Protein AF-A0A7K4XSW0-F1 (afdb_monomer_lite)

Foldseek 3Di:
DQLVVLVVVCVVPVPDLVSLLSNLVVVCVVVVNPPLVSSLVSLVVSLVVLVVVLVVDDAPPDPVSLVSLQVNLVSCVSNVVLVSSLVSLVSSQVVLVPDDLVVSLSSLLSNLVSCLVVLNLVVSLVSLVVNLVSLVVVVPVVPPDDDDDDDDDPDVVVVVVVVSVVVSVVSVVSSLVSNLSSCVSVVVVVSNVVSVVVVVVVVPD

Sequence (205 aa):
ACLQHLNTLQDINKDDYKITLNTAVAEFCKSNQTTTDNLRQTLNQLKNQVHSVVEEMDGLDDVENSMLYYNQAVILYHLRQYTEAISIGEKLYQFIEPFEEKFAQAVCFLLVDLYLLTYQAEKALHLLAVLEKMISQGNNNSKNGKNESGNNTNKDSSNQKAESGALIEVAKSKIHQYKVRAYIQMKSLKACKREIKSVMNTAGN

Radius of gyration: 20.26 Å; chains: 1; bounding box: 55×40×52 Å

pLDDT: mean 82.73, std 16.44, range [32.56, 98.5]

Structure (mmCIF, N/CA/C/O backbone):
data_AF-A0A7K4XSW0-F1
#
_entry.id   AF-A0A7K4XSW0-F1
#
loop_
_atom_site.group_PDB
_atom_site.id
_atom_site.type_symbol
_atom_site.label_atom_id
_atom_site.label_alt_id
_atom_site.label_comp_id
_atom_site.label_asym_id
_atom_site.label_entity_id
_atom_site.label_seq_id
_atom_site.pdbx_PDB_ins_code
_atom_site.Cartn_x
_atom_site.Cartn_y
_atom_site.Cartn_z
_atom_site.occupancy
_atom_site.B_iso_or_equiv
_atom_site.auth_seq_id
_atom_site.auth_comp_id
_atom_site.auth_asym_id
_atom_site.auth_atom_id
_atom_site.pdbx_PDB_model_num
ATOM 1 N N . ALA A 1 1 ? 19.474 13.665 -13.835 1.00 77.12 1 ALA A N 1
ATOM 2 C CA . ALA A 1 1 ? 19.825 12.405 -13.153 1.00 77.12 1 ALA A CA 1
ATOM 3 C C . ALA A 1 1 ? 18.824 11.293 -13.480 1.00 77.12 1 ALA A C 1
ATOM 5 O O . ALA A 1 1 ? 19.041 10.632 -14.479 1.00 77.12 1 ALA A O 1
ATOM 6 N N . CYS A 1 2 ? 17.707 11.123 -12.754 1.00 86.56 2 CYS A N 1
ATOM 7 C CA . CYS A 1 2 ? 16.797 9.967 -12.927 1.00 86.56 2 CYS A CA 1
ATOM 8 C C . CYS A 1 2 ? 16.322 9.725 -14.379 1.00 86.56 2 CYS A C 1
ATOM 10 O O . CYS A 1 2 ? 16.626 8.678 -14.937 1.00 86.56 2 CYS A O 1
ATOM 12 N N . LEU A 1 3 ? 15.688 10.711 -15.029 1.00 85.94 3 LEU A N 1
ATOM 13 C CA . LEU A 1 3 ? 15.222 10.565 -16.422 1.00 85.94 3 LEU A CA 1
ATOM 14 C C . LEU A 1 3 ? 16.350 10.300 -17.431 1.00 85.94 3 LEU A C 1
ATOM 16 O O . LEU A 1 3 ? 16.143 9.608 -18.416 1.00 85.94 3 LEU A O 1
ATOM 20 N N . GLN A 1 4 ? 17.554 10.827 -17.187 1.00 86.06 4 GLN A N 1
ATOM 21 C CA . GLN A 1 4 ? 18.695 10.571 -18.072 1.00 86.06 4 GLN A CA 1
ATOM 22 C C . GLN A 1 4 ? 19.146 9.111 -17.977 1.00 86.06 4 GLN A C 1
ATOM 24 O O . GLN A 1 4 ? 19.391 8.496 -19.005 1.00 86.06 4 GLN A O 1
ATOM 29 N N . HIS A 1 5 ? 19.196 8.544 -16.766 1.00 88.44 5 HIS A N 1
ATOM 30 C CA . HIS A 1 5 ? 19.507 7.125 -16.582 1.00 88.44 5 HIS A CA 1
ATOM 31 C C . HIS A 1 5 ? 18.422 6.217 -17.167 1.00 88.44 5 HIS A C 1
ATOM 33 O O . HIS A 1 5 ? 18.754 5.207 -17.776 1.00 88.44 5 HIS A O 1
ATOM 39 N N . LEU A 1 6 ? 17.146 6.592 -17.031 1.00 87.56 6 LEU A N 1
ATOM 40 C CA . LEU A 1 6 ? 16.038 5.848 -17.634 1.00 87.56 6 LEU A CA 1
ATOM 41 C C . LEU A 1 6 ? 16.123 5.841 -19.164 1.00 87.56 6 LEU A C 1
ATOM 43 O O . LEU A 1 6 ? 15.965 4.783 -19.760 1.00 87.56 6 LEU A O 1
ATOM 47 N N . ASN A 1 7 ? 16.479 6.968 -19.788 1.00 85.31 7 ASN A N 1
ATOM 48 C CA . ASN A 1 7 ? 16.700 7.023 -21.235 1.00 85.31 7 ASN A CA 1
ATOM 49 C C . ASN A 1 7 ? 17.860 6.118 -21.675 1.00 85.31 7 ASN A C 1
ATOM 51 O O . ASN A 1 7 ? 17.716 5.364 -22.630 1.00 85.31 7 ASN A O 1
ATOM 55 N N . THR A 1 8 ? 18.984 6.122 -20.948 1.00 87.69 8 THR A N 1
ATOM 56 C CA . THR A 1 8 ? 20.106 5.220 -21.259 1.00 87.69 8 THR A CA 1
ATOM 57 C C . THR A 1 8 ? 19.719 3.747 -21.116 1.00 87.69 8 THR A C 1
ATOM 59 O O . THR A 1 8 ? 20.147 2.924 -21.917 1.00 87.69 8 THR A O 1
ATOM 62 N N . LEU A 1 9 ? 18.898 3.398 -20.119 1.00 87.44 9 LEU A N 1
ATOM 63 C CA . LEU A 1 9 ? 18.379 2.037 -19.970 1.00 87.44 9 LEU A CA 1
ATOM 64 C C . LEU A 1 9 ? 17.415 1.669 -21.103 1.00 87.44 9 LEU A C 1
ATOM 66 O O . LEU A 1 9 ? 17.458 0.541 -21.586 1.00 87.44 9 LEU A O 1
ATOM 70 N N . GLN A 1 10 ? 16.590 2.613 -21.557 1.00 86.50 10 GLN A N 1
ATOM 71 C CA . GLN A 1 10 ? 15.651 2.398 -22.656 1.00 86.50 10 GLN A CA 1
ATOM 72 C C . GLN A 1 10 ? 16.360 2.142 -23.992 1.00 86.50 10 GLN A C 1
ATOM 74 O O . GLN A 1 10 ? 15.887 1.340 -24.793 1.00 86.50 10 GLN A O 1
ATOM 79 N N . ASP A 1 11 ? 17.519 2.764 -24.218 1.00 86.06 11 ASP A N 1
ATOM 80 C CA . ASP A 1 11 ? 18.342 2.504 -25.404 1.00 86.06 11 ASP A CA 1
ATOM 81 C C . ASP A 1 11 ? 18.895 1.069 -25.432 1.00 86.06 11 ASP A C 1
ATOM 83 O O . ASP A 1 11 ? 19.099 0.504 -26.509 1.00 86.06 11 ASP A O 1
ATOM 87 N N . ILE A 1 12 ? 19.111 0.475 -24.253 1.00 87.06 12 ILE A N 1
ATOM 88 C CA . ILE A 1 12 ? 19.630 -0.888 -24.078 1.00 87.06 12 ILE A CA 1
ATOM 89 C C . ILE A 1 12 ? 18.492 -1.918 -24.107 1.00 87.06 12 ILE A C 1
ATOM 91 O O . ILE A 1 12 ? 18.662 -2.995 -24.675 1.00 87.06 12 ILE A O 1
ATOM 95 N N . ASN A 1 13 ? 17.338 -1.597 -23.517 1.00 83.31 13 ASN A N 1
ATOM 96 C CA . ASN A 1 13 ? 16.194 -2.497 -23.408 1.00 83.31 13 ASN A CA 1
ATOM 97 C C . ASN A 1 13 ? 14.886 -1.776 -23.775 1.00 83.31 13 ASN A C 1
ATOM 99 O O . ASN A 1 13 ? 14.215 -1.188 -22.927 1.00 83.31 13 ASN A O 1
ATOM 103 N N . LYS A 1 14 ? 14.546 -1.796 -25.068 1.00 76.38 14 LYS A N 1
ATOM 104 C CA . LYS A 1 14 ? 13.466 -0.971 -25.640 1.00 76.38 14 LYS A CA 1
ATOM 105 C C . LYS A 1 14 ? 12.056 -1.425 -25.261 1.00 76.38 14 LYS A C 1
ATOM 107 O O . LYS A 1 14 ? 11.154 -0.591 -25.253 1.00 76.38 14 LYS A O 1
ATOM 112 N N . ASP A 1 15 ? 11.893 -2.701 -24.919 1.00 76.06 15 ASP A N 1
ATOM 113 C CA . ASP A 1 15 ? 10.586 -3.332 -24.699 1.00 76.06 15 ASP A CA 1
ATOM 114 C C . ASP A 1 15 ? 10.278 -3.586 -23.210 1.00 76.06 15 ASP A C 1
ATOM 116 O O . ASP A 1 15 ? 9.262 -4.196 -22.869 1.00 76.06 15 ASP A O 1
ATOM 120 N N . ASP A 1 16 ? 11.131 -3.110 -22.295 1.00 82.19 16 ASP A N 1
ATOM 121 C CA . ASP A 1 16 ? 10.937 -3.303 -20.858 1.00 82.19 16 ASP A CA 1
ATOM 122 C C . ASP A 1 16 ? 9.889 -2.338 -20.287 1.00 82.19 16 ASP A C 1
ATOM 124 O O . ASP A 1 16 ? 10.133 -1.147 -20.054 1.00 82.19 16 ASP A O 1
ATOM 128 N N . TYR A 1 17 ? 8.718 -2.894 -19.984 1.00 78.31 17 TYR A N 1
ATOM 129 C CA . TYR A 1 17 ? 7.597 -2.189 -19.370 1.00 78.31 17 TYR A CA 1
ATOM 130 C C . TYR A 1 17 ? 7.965 -1.508 -18.035 1.00 78.31 17 TYR A C 1
ATOM 132 O O . TYR A 1 17 ? 7.352 -0.499 -17.673 1.00 78.31 17 TYR A O 1
ATOM 140 N N . LYS A 1 18 ? 8.978 -2.005 -17.303 1.00 81.88 18 LYS A N 1
ATOM 141 C CA . LYS A 1 18 ? 9.462 -1.404 -16.047 1.00 81.88 18 LYS A CA 1
ATOM 142 C C . LYS A 1 18 ? 10.112 -0.048 -16.315 1.00 81.88 18 LYS A C 1
ATOM 144 O O . LYS A 1 18 ? 9.929 0.884 -15.531 1.00 81.88 18 LYS A O 1
ATOM 149 N N . ILE A 1 19 ? 10.839 0.084 -17.427 1.00 85.88 19 ILE A N 1
ATOM 150 C CA . ILE A 1 19 ? 11.467 1.346 -17.836 1.00 85.88 19 ILE A CA 1
ATOM 151 C C . ILE A 1 19 ? 10.380 2.342 -18.230 1.00 85.88 19 ILE A C 1
ATOM 153 O O . ILE A 1 19 ? 10.374 3.460 -17.720 1.00 85.88 19 ILE A O 1
ATOM 157 N N . THR A 1 20 ? 9.407 1.926 -19.045 1.00 84.94 20 THR A N 1
ATOM 158 C CA . THR A 1 20 ? 8.271 2.774 -19.437 1.00 84.94 20 THR A CA 1
ATOM 159 C C . THR A 1 20 ? 7.479 3.269 -18.225 1.00 84.94 20 THR A C 1
ATOM 161 O O . THR A 1 20 ? 7.170 4.459 -18.136 1.00 84.94 20 THR A O 1
ATOM 164 N N . LEU A 1 21 ? 7.193 2.386 -17.260 1.00 84.19 21 LEU A N 1
ATOM 165 C CA . LEU A 1 21 ? 6.508 2.742 -16.017 1.00 84.19 21 LEU A CA 1
ATOM 166 C C . LEU A 1 21 ? 7.305 3.773 -15.210 1.00 84.19 21 LEU A C 1
ATOM 168 O O . LEU A 1 21 ? 6.769 4.816 -14.827 1.00 84.19 21 LEU A O 1
ATOM 172 N N . ASN A 1 22 ? 8.589 3.500 -14.971 1.00 88.12 22 ASN A N 1
ATOM 173 C CA . ASN A 1 22 ? 9.453 4.379 -14.189 1.00 88.12 22 ASN A CA 1
ATOM 174 C C . ASN A 1 22 ? 9.630 5.748 -14.858 1.00 88.12 22 ASN A C 1
ATOM 176 O O . ASN A 1 22 ? 9.629 6.765 -14.162 1.00 88.12 22 ASN A O 1
ATOM 180 N N . THR A 1 23 ? 9.718 5.797 -16.190 1.00 88.44 23 THR A N 1
ATOM 181 C CA . THR A 1 23 ? 9.763 7.047 -16.960 1.00 88.44 23 THR A CA 1
ATOM 182 C C . THR A 1 23 ? 8.478 7.844 -16.786 1.00 88.44 23 THR A C 1
ATOM 184 O O . THR A 1 23 ? 8.550 9.010 -16.405 1.00 88.44 23 THR A O 1
ATOM 187 N N . ALA A 1 24 ? 7.308 7.221 -16.945 1.00 85.44 24 ALA A N 1
ATOM 188 C CA . ALA A 1 24 ? 6.025 7.906 -16.782 1.00 85.44 24 ALA A CA 1
ATOM 189 C C . ALA A 1 24 ? 5.851 8.498 -15.371 1.00 85.44 24 ALA A C 1
ATOM 191 O O . ALA A 1 24 ? 5.414 9.640 -15.215 1.00 85.44 24 ALA A O 1
ATOM 192 N N . VAL A 1 25 ? 6.244 7.755 -14.330 1.00 85.94 25 VAL A N 1
ATOM 193 C CA . VAL A 1 25 ? 6.207 8.241 -12.941 1.00 85.94 25 VAL A CA 1
ATOM 194 C C . VAL A 1 25 ? 7.207 9.382 -12.728 1.00 85.94 25 VAL A C 1
ATOM 196 O O . VAL A 1 25 ? 6.870 10.395 -12.111 1.00 85.94 25 VAL A O 1
ATOM 199 N N . ALA A 1 26 ? 8.429 9.259 -13.250 1.00 87.88 26 ALA A N 1
ATOM 200 C CA . ALA A 1 26 ? 9.455 10.291 -13.123 1.00 87.88 26 ALA A CA 1
ATOM 201 C C . ALA A 1 26 ? 9.066 11.592 -13.849 1.00 87.88 26 ALA A C 1
ATOM 203 O O . ALA A 1 26 ? 9.291 12.685 -13.319 1.00 87.88 26 ALA A O 1
ATOM 204 N N . GLU A 1 27 ? 8.445 11.499 -15.024 1.00 86.88 27 GLU A N 1
ATOM 205 C CA . GLU A 1 27 ? 7.912 12.642 -15.771 1.00 86.88 27 GLU A CA 1
ATOM 206 C C . GLU A 1 27 ? 6.747 13.308 -15.040 1.00 86.88 27 GLU A C 1
ATOM 208 O O . GLU A 1 27 ? 6.731 14.534 -14.894 1.00 86.88 27 GLU A O 1
ATOM 213 N N . PHE A 1 28 ? 5.820 12.515 -14.498 1.00 85.94 28 PHE A N 1
ATOM 214 C CA . PHE A 1 28 ? 4.716 13.025 -13.691 1.00 85.94 28 PHE A CA 1
ATOM 215 C C . PHE A 1 28 ? 5.222 13.820 -12.482 1.00 85.94 28 PHE A C 1
ATOM 217 O O . PHE A 1 28 ? 4.811 14.967 -12.274 1.00 85.94 28 PHE A O 1
ATOM 224 N N . CYS A 1 29 ? 6.188 13.269 -11.743 1.00 85.38 29 CYS A N 1
ATOM 225 C CA . CYS A 1 29 ? 6.836 13.948 -10.622 1.00 85.38 29 CYS A CA 1
ATOM 226 C C . CYS A 1 29 ? 7.555 15.234 -11.059 1.00 85.38 29 CYS A C 1
ATOM 228 O O . CYS A 1 29 ? 7.394 16.270 -10.416 1.00 85.38 29 CYS A O 1
ATOM 230 N N . LYS A 1 30 ? 8.290 15.208 -12.180 1.00 89.25 30 LYS A N 1
ATOM 231 C CA . LYS A 1 30 ? 8.966 16.393 -12.738 1.00 89.25 30 LYS A CA 1
ATOM 232 C C . LYS A 1 30 ? 7.980 17.490 -13.150 1.00 89.25 30 LYS A C 1
ATOM 234 O O . LYS A 1 30 ? 8.305 18.669 -13.053 1.00 89.25 30 LYS A O 1
ATOM 239 N N . SER A 1 31 ? 6.781 17.117 -13.587 1.00 84.38 31 SER A N 1
ATOM 240 C CA . SER A 1 31 ? 5.731 18.055 -13.999 1.00 84.38 31 SER A CA 1
ATOM 241 C C . SER A 1 31 ? 4.979 18.715 -12.833 1.00 84.38 31 SER A C 1
ATOM 243 O O . SER A 1 31 ? 3.943 19.339 -13.061 1.00 84.38 31 SER A O 1
ATOM 245 N N . ASN A 1 32 ? 5.441 18.560 -11.586 1.00 84.38 32 ASN A N 1
ATOM 246 C CA . ASN A 1 32 ? 4.689 18.932 -10.381 1.00 84.38 32 ASN A CA 1
ATOM 247 C C . ASN A 1 32 ? 3.284 18.306 -10.359 1.00 84.38 32 ASN A C 1
ATOM 249 O O . ASN A 1 32 ? 2.326 18.944 -9.931 1.00 84.38 32 ASN A O 1
ATOM 253 N N . GLN A 1 33 ? 3.162 17.063 -10.842 1.00 83.00 33 GLN A N 1
ATOM 254 C CA . GLN A 1 33 ? 1.915 16.289 -10.828 1.00 83.00 33 GLN A CA 1
ATOM 255 C C . GLN A 1 33 ? 0.781 16.884 -11.686 1.00 83.00 33 GLN A C 1
ATOM 257 O O . GLN A 1 33 ? -0.396 16.625 -11.447 1.00 83.00 33 GLN A O 1
ATOM 262 N N . THR A 1 34 ? 1.117 17.676 -12.707 1.00 81.88 34 THR A N 1
ATOM 263 C CA . THR A 1 34 ? 0.126 18.301 -13.603 1.00 81.88 34 THR A CA 1
ATOM 264 C C . THR A 1 34 ? -0.262 17.411 -14.786 1.00 81.88 34 THR A C 1
ATOM 266 O O . THR A 1 34 ? -1.355 17.541 -15.329 1.00 81.88 34 THR A O 1
ATOM 269 N N . THR A 1 35 ? 0.589 16.454 -15.164 1.00 83.94 35 THR A N 1
ATOM 270 C CA . THR A 1 35 ? 0.411 15.580 -16.342 1.00 83.94 35 THR A CA 1
ATOM 271 C C . THR A 1 35 ? -0.368 14.292 -16.037 1.00 83.94 35 THR A C 1
ATOM 273 O O . THR A 1 35 ? -0.034 13.206 -16.511 1.00 83.94 35 THR A O 1
ATOM 276 N N . THR A 1 36 ? -1.432 14.398 -15.237 1.00 82.81 36 THR A N 1
ATOM 277 C CA . THR A 1 36 ? -2.220 13.243 -14.765 1.00 82.81 36 THR A CA 1
ATOM 278 C C . THR A 1 36 ? -2.825 12.424 -15.907 1.00 82.81 36 THR A C 1
ATOM 280 O O . THR A 1 36 ? -2.843 11.198 -15.828 1.00 82.81 36 THR A O 1
ATOM 283 N N . ASP A 1 37 ? -3.302 13.068 -16.977 1.00 84.19 37 ASP A N 1
ATOM 284 C CA . ASP A 1 37 ? -3.913 12.358 -18.108 1.00 84.19 37 ASP A CA 1
ATOM 285 C C . ASP A 1 37 ? -2.895 11.532 -18.900 1.00 84.19 37 ASP A C 1
ATOM 287 O O . ASP A 1 37 ? -3.180 10.381 -19.229 1.00 84.19 37 ASP A O 1
ATOM 291 N N . ASN A 1 38 ? -1.688 12.066 -19.115 1.00 85.19 38 ASN A N 1
ATOM 292 C CA . ASN A 1 38 ? -0.601 11.334 -19.770 1.00 85.19 38 ASN A CA 1
ATOM 293 C C . ASN A 1 38 ? -0.193 10.116 -18.937 1.00 85.19 38 ASN A C 1
ATOM 295 O O . ASN A 1 38 ? -0.122 9.007 -19.460 1.00 85.19 38 ASN A O 1
ATOM 299 N N . LEU A 1 39 ? -0.009 10.296 -17.621 1.00 84.69 39 LEU A N 1
ATOM 300 C CA . LEU A 1 39 ? 0.281 9.183 -16.717 1.00 84.69 39 LEU A CA 1
ATOM 301 C C . LEU A 1 39 ? -0.833 8.130 -16.765 1.00 84.69 39 LEU A C 1
ATOM 303 O O . LEU A 1 39 ? -0.555 6.937 -16.870 1.00 84.69 39 LEU A O 1
ATOM 307 N N . ARG A 1 40 ? -2.102 8.556 -16.731 1.00 84.25 40 ARG A N 1
ATOM 308 C CA . ARG A 1 40 ? -3.250 7.645 -16.802 1.00 84.25 40 ARG A CA 1
ATOM 309 C C . ARG A 1 40 ? -3.272 6.872 -18.119 1.00 84.25 40 ARG A C 1
ATOM 311 O O . ARG A 1 40 ? -3.575 5.681 -18.105 1.00 84.25 40 ARG A O 1
ATOM 318 N N . GLN A 1 41 ? -2.972 7.514 -19.244 1.00 87.62 41 GLN A N 1
ATOM 319 C CA . GLN A 1 41 ? -2.915 6.849 -20.545 1.00 87.62 41 GLN A CA 1
ATOM 320 C C . GLN A 1 41 ? -1.818 5.780 -20.574 1.00 87.62 41 GLN A C 1
ATOM 322 O O . GLN A 1 41 ? -2.109 4.633 -20.917 1.00 87.62 41 GLN A O 1
ATOM 327 N N . THR A 1 42 ? -0.602 6.116 -20.136 1.00 85.88 42 THR A N 1
ATOM 328 C CA . THR A 1 42 ? 0.516 5.165 -20.080 1.00 85.88 42 THR A CA 1
ATOM 329 C C . THR A 1 42 ? 0.217 3.994 -19.145 1.00 85.88 42 THR A C 1
ATOM 331 O O . THR A 1 42 ? 0.433 2.842 -19.508 1.00 85.88 42 THR A O 1
ATOM 334 N N . LEU A 1 43 ? -0.364 4.250 -17.968 1.00 84.62 43 LEU A N 1
ATOM 335 C CA . LEU A 1 43 ? -0.753 3.188 -17.034 1.00 84.62 43 LEU A CA 1
ATOM 336 C C . LEU A 1 43 ? -1.828 2.253 -17.606 1.00 84.62 43 LEU A C 1
ATOM 338 O O . LEU A 1 43 ? -1.774 1.054 -17.352 1.00 84.62 43 LEU A O 1
ATOM 342 N N . ASN A 1 44 ? -2.780 2.759 -18.397 1.00 85.19 44 ASN A N 1
ATOM 343 C CA . ASN A 1 44 ? -3.772 1.904 -19.060 1.00 85.19 44 ASN A CA 1
ATOM 344 C C . ASN A 1 44 ? -3.147 1.018 -20.147 1.00 85.19 44 ASN A C 1
ATOM 346 O O . ASN A 1 44 ? -3.523 -0.144 -20.275 1.00 85.19 44 ASN A O 1
ATOM 350 N N . GLN A 1 45 ? -2.184 1.540 -20.910 1.00 85.69 45 GLN A N 1
ATOM 351 C CA . GLN A 1 45 ? -1.442 0.742 -21.891 1.00 85.69 45 GLN A CA 1
ATOM 352 C C . GLN A 1 45 ? -0.650 -0.375 -21.199 1.00 85.69 45 GLN A C 1
ATOM 354 O O . GLN A 1 45 ? -0.758 -1.540 -21.580 1.00 85.69 45 GLN A O 1
ATOM 359 N N . LEU A 1 46 ? 0.063 -0.028 -20.123 1.00 84.81 46 LEU A N 1
ATOM 360 C CA . LEU A 1 46 ? 0.824 -0.983 -19.320 1.00 84.81 46 LEU A CA 1
ATOM 361 C C . LEU A 1 46 ? -0.073 -2.013 -18.629 1.00 84.81 46 LEU A C 1
ATOM 363 O O . LEU A 1 46 ? 0.315 -3.174 -18.552 1.00 84.81 46 LEU A O 1
ATOM 367 N N . LYS A 1 47 ? -1.276 -1.631 -18.166 1.00 81.56 47 LYS A N 1
ATOM 368 C CA . LYS A 1 47 ? -2.245 -2.578 -17.592 1.00 81.56 47 LYS A CA 1
ATOM 369 C C . LYS A 1 47 ? -2.500 -3.727 -18.562 1.00 81.56 47 LYS A C 1
ATOM 371 O O . LYS A 1 47 ? -2.403 -4.874 -18.150 1.00 81.56 47 LYS A O 1
ATOM 376 N N . ASN A 1 48 ? -2.810 -3.429 -19.822 1.00 82.31 48 ASN A N 1
ATOM 377 C CA . ASN A 1 48 ? -3.135 -4.461 -20.809 1.00 82.31 48 ASN A CA 1
ATOM 378 C C . ASN A 1 48 ? -1.926 -5.351 -21.117 1.00 82.31 48 ASN A C 1
ATOM 380 O O . ASN A 1 48 ? -2.064 -6.567 -21.187 1.00 82.31 48 ASN A O 1
ATOM 384 N N . GLN A 1 49 ? -0.741 -4.748 -21.247 1.00 81.00 49 GLN A N 1
ATOM 385 C CA . GLN A 1 49 ? 0.495 -5.479 -21.513 1.00 81.00 49 GLN A CA 1
ATOM 386 C C . GLN A 1 49 ? 0.859 -6.419 -20.355 1.00 81.00 49 GLN A C 1
ATOM 388 O O . GLN A 1 49 ? 1.083 -7.604 -20.575 1.00 81.00 49 GLN A O 1
ATOM 393 N N . VAL A 1 50 ? 0.861 -5.917 -19.115 1.00 78.75 50 VAL A N 1
ATOM 394 C CA . VAL A 1 50 ? 1.166 -6.722 -17.922 1.00 78.75 50 VAL A CA 1
ATOM 395 C C . VAL A 1 50 ? 0.085 -7.771 -17.682 1.00 78.75 50 VAL A C 1
ATOM 397 O O . VAL A 1 50 ? 0.413 -8.900 -17.344 1.00 78.75 50 VAL A O 1
ATOM 400 N N . HIS A 1 51 ? -1.191 -7.434 -17.878 1.00 78.50 51 HIS A N 1
ATOM 401 C CA . HIS A 1 51 ? -2.285 -8.386 -17.704 1.00 78.50 51 HIS A CA 1
ATOM 402 C C . HIS A 1 51 ? -2.178 -9.566 -18.672 1.00 78.50 51 HIS A C 1
ATOM 404 O O . HIS A 1 51 ? -2.284 -10.697 -18.215 1.00 78.50 51 HIS A O 1
ATOM 410 N N . SER A 1 52 ? -1.893 -9.311 -19.954 1.00 78.31 52 SER A N 1
ATOM 411 C CA . SER A 1 52 ? -1.681 -10.367 -20.953 1.00 78.31 52 SER A CA 1
ATOM 412 C C . SER A 1 52 ? -0.525 -11.287 -20.563 1.00 78.31 52 SER A C 1
ATOM 414 O O . SER A 1 52 ? -0.669 -12.501 -20.619 1.00 78.31 52 SER A O 1
ATOM 416 N N . VAL A 1 53 ? 0.599 -10.718 -20.111 1.00 75.88 53 VAL A N 1
ATOM 417 C CA . VAL A 1 53 ? 1.755 -11.504 -19.651 1.00 75.88 53 VAL A CA 1
ATOM 418 C C . VAL A 1 53 ? 1.378 -12.352 -18.437 1.00 75.88 53 VAL A C 1
ATOM 420 O O . VAL A 1 53 ? 1.693 -13.530 -18.396 1.00 75.88 53 VAL A O 1
ATOM 423 N N . VAL A 1 54 ? 0.651 -11.784 -17.474 1.00 73.56 54 VAL A N 1
ATOM 424 C CA . VAL A 1 54 ? 0.223 -12.490 -16.259 1.00 73.56 54 VAL A CA 1
ATOM 425 C C . VAL A 1 54 ? -0.768 -13.625 -16.548 1.00 73.56 54 VAL A C 1
ATOM 427 O O . VAL A 1 54 ? -0.717 -14.646 -15.866 1.00 73.56 54 VAL A O 1
ATOM 430 N N . GLU A 1 55 ? -1.659 -13.480 -17.532 1.00 74.56 55 GLU A N 1
ATOM 431 C CA . GLU A 1 55 ? -2.597 -14.542 -17.935 1.00 74.56 55 GLU A CA 1
ATOM 432 C C . GLU A 1 55 ? -1.900 -15.745 -18.586 1.00 74.56 55 GLU A C 1
ATOM 434 O O . GLU A 1 55 ? -2.382 -16.869 -18.460 1.00 74.56 55 GLU A O 1
ATOM 439 N N . GLU A 1 56 ? -0.757 -15.530 -19.240 1.00 72.50 56 GLU A N 1
ATOM 440 C CA . GLU A 1 56 ? 0.055 -16.593 -19.847 1.00 72.50 56 GLU A CA 1
ATOM 441 C C . GLU A 1 56 ? 0.910 -17.361 -18.821 1.00 72.50 56 GLU A C 1
ATOM 443 O O . GLU A 1 56 ? 1.509 -18.385 -19.151 1.00 72.50 56 GLU A O 1
ATOM 448 N N . MET A 1 57 ? 0.971 -16.889 -17.573 1.00 73.00 57 MET A N 1
ATOM 449 C CA . MET A 1 57 ? 1.826 -17.446 -16.525 1.00 73.00 57 MET A CA 1
ATOM 450 C C . MET A 1 57 ? 1.066 -18.443 -15.647 1.00 73.00 57 MET A C 1
ATOM 452 O O . MET A 1 57 ? 0.020 -18.129 -15.072 1.00 73.00 57 MET A O 1
ATOM 456 N N . ASP A 1 58 ? 1.633 -19.640 -15.489 1.00 64.06 58 ASP A N 1
ATOM 457 C CA . ASP A 1 58 ? 1.055 -20.703 -14.665 1.00 64.06 58 ASP A CA 1
ATOM 458 C C . ASP A 1 58 ? 1.337 -20.433 -13.174 1.00 64.06 58 ASP A C 1
ATOM 460 O O . ASP A 1 58 ? 2.411 -20.717 -12.647 1.00 64.06 58 ASP A O 1
ATOM 464 N N . GLY A 1 59 ? 0.386 -19.789 -12.494 1.00 67.50 59 GLY A N 1
ATOM 465 C CA . GLY A 1 59 ? 0.409 -19.633 -11.036 1.00 67.50 59 GLY A CA 1
ATOM 466 C C . GLY A 1 59 ? 1.468 -18.674 -10.459 1.00 67.50 59 GLY A C 1
ATOM 467 O O . GLY A 1 59 ? 2.071 -17.851 -11.149 1.00 67.50 59 GLY A O 1
ATOM 468 N N . LEU A 1 60 ? 1.632 -18.734 -9.131 1.00 72.19 60 LEU A N 1
ATOM 469 C CA . LEU A 1 60 ? 2.591 -17.932 -8.345 1.00 72.19 60 LEU A CA 1
ATOM 470 C C . LEU A 1 60 ? 3.856 -18.733 -7.992 1.00 72.19 60 LEU A C 1
ATOM 472 O O . LEU A 1 60 ? 4.541 -18.420 -7.023 1.00 72.19 60 LEU A O 1
ATOM 476 N N . ASP A 1 61 ? 4.151 -19.771 -8.771 1.00 67.81 61 ASP A N 1
ATOM 477 C CA . ASP A 1 61 ? 5.174 -20.761 -8.430 1.00 67.81 61 ASP A CA 1
ATOM 478 C C . ASP A 1 61 ? 6.607 -20.208 -8.560 1.00 67.81 61 ASP A C 1
ATOM 480 O O . ASP A 1 61 ? 7.533 -20.745 -7.953 1.00 67.81 61 ASP A O 1
ATOM 484 N N . ASP A 1 62 ? 6.783 -19.096 -9.286 1.00 74.50 62 ASP A N 1
ATOM 485 C CA . ASP A 1 62 ? 8.037 -18.342 -9.390 1.00 74.50 62 ASP A CA 1
ATOM 486 C C . ASP A 1 62 ? 7.935 -16.962 -8.698 1.00 74.50 62 ASP A C 1
ATOM 488 O O . ASP A 1 62 ? 6.909 -16.266 -8.723 1.00 74.50 62 ASP A O 1
ATOM 492 N N . VAL A 1 63 ? 9.042 -16.531 -8.093 1.00 72.19 63 VAL A N 1
ATOM 493 C CA . VAL A 1 63 ? 9.230 -15.194 -7.521 1.00 72.19 63 VAL A CA 1
ATOM 494 C C . VAL A 1 63 ? 9.077 -14.120 -8.598 1.00 72.19 63 VAL A C 1
ATOM 496 O O . VAL A 1 63 ? 8.474 -13.075 -8.336 1.00 72.19 63 VAL A O 1
ATOM 499 N N . GLU A 1 64 ? 9.568 -14.365 -9.816 1.00 75.69 64 GLU A N 1
ATOM 500 C CA . GLU A 1 64 ? 9.435 -13.405 -10.917 1.00 75.69 64 GLU A CA 1
ATOM 501 C C . GLU A 1 64 ? 7.962 -13.207 -11.310 1.00 75.69 64 GLU A C 1
ATOM 503 O O . GLU A 1 64 ? 7.508 -12.069 -11.481 1.00 75.69 64 GLU A O 1
ATOM 508 N N . ASN A 1 65 ? 7.171 -14.287 -11.292 1.00 83.75 65 ASN A N 1
ATOM 509 C CA . ASN A 1 65 ? 5.720 -14.225 -11.462 1.00 83.75 65 ASN A CA 1
ATOM 510 C C . ASN A 1 65 ? 5.086 -13.364 -10.368 1.00 83.75 65 ASN A C 1
ATOM 512 O O . ASN A 1 65 ? 4.319 -12.444 -10.652 1.00 83.75 65 ASN A O 1
ATOM 516 N N . SER A 1 66 ? 5.460 -13.594 -9.112 1.00 87.94 66 SER A N 1
ATOM 517 C CA . SER A 1 66 ? 4.941 -12.839 -7.967 1.00 87.94 66 SER A CA 1
ATOM 518 C C . SER A 1 66 ? 5.216 -11.332 -8.070 1.00 87.94 66 SER A C 1
ATOM 520 O O . SER A 1 66 ? 4.344 -10.516 -7.753 1.00 87.94 66 SER A O 1
ATOM 522 N N . MET A 1 67 ? 6.384 -10.931 -8.582 1.00 87.81 67 MET A N 1
ATOM 523 C CA . MET A 1 67 ? 6.695 -9.520 -8.845 1.00 87.81 67 MET A CA 1
ATOM 524 C C . MET A 1 67 ? 5.820 -8.918 -9.951 1.00 87.81 67 MET A C 1
ATOM 526 O O . MET A 1 67 ? 5.413 -7.758 -9.851 1.00 87.81 67 MET A O 1
ATOM 530 N N . LEU A 1 68 ? 5.509 -9.684 -10.999 1.00 86.38 68 LEU A N 1
ATOM 531 C CA . LEU A 1 68 ? 4.620 -9.256 -12.082 1.00 86.38 68 LEU A CA 1
ATOM 532 C C . LEU A 1 68 ? 3.192 -9.012 -11.579 1.00 86.38 68 LEU A C 1
ATOM 534 O O . LEU A 1 68 ? 2.643 -7.933 -11.817 1.00 86.38 68 LEU A O 1
ATOM 538 N N . TYR A 1 69 ? 2.643 -9.934 -10.785 1.00 89.31 69 TYR A N 1
ATOM 539 C CA . TYR A 1 69 ? 1.355 -9.743 -10.108 1.00 89.31 69 TYR A CA 1
ATOM 540 C C . TYR A 1 69 ? 1.371 -8.515 -9.183 1.00 89.31 69 TYR A C 1
ATOM 542 O O . TYR A 1 69 ? 0.427 -7.722 -9.185 1.00 89.31 69 TYR A O 1
ATOM 550 N N . TYR A 1 70 ? 2.448 -8.302 -8.420 1.00 92.88 70 TYR A N 1
ATOM 551 C CA . TYR A 1 70 ? 2.565 -7.121 -7.559 1.00 92.88 70 TYR A CA 1
ATOM 552 C C . TYR A 1 70 ? 2.557 -5.821 -8.371 1.00 92.88 70 TYR A C 1
ATOM 554 O O . TYR A 1 70 ? 1.812 -4.892 -8.057 1.00 92.88 70 TYR A O 1
ATOM 562 N N . ASN A 1 71 ? 3.325 -5.767 -9.460 1.00 90.25 71 ASN A N 1
ATOM 563 C CA . ASN A 1 71 ? 3.351 -4.610 -10.352 1.00 90.25 71 ASN A CA 1
ATOM 564 C C . ASN A 1 71 ? 1.977 -4.354 -10.990 1.00 90.25 71 ASN A C 1
ATOM 566 O O . ASN A 1 71 ? 1.547 -3.202 -11.070 1.00 90.25 71 ASN A O 1
ATOM 570 N N . GLN A 1 72 ? 1.248 -5.407 -11.372 1.00 89.38 72 GLN A N 1
ATOM 571 C CA . GLN A 1 72 ? -0.130 -5.287 -11.846 1.00 89.38 72 GLN A CA 1
ATOM 572 C C . GLN A 1 72 ? -1.043 -4.676 -10.772 1.00 89.38 72 GLN A C 1
ATOM 574 O O . GLN A 1 72 ? -1.789 -3.739 -11.062 1.00 89.38 72 GLN A O 1
ATOM 579 N N . ALA A 1 73 ? -0.953 -5.142 -9.523 1.00 93.38 73 ALA A N 1
ATOM 580 C CA . ALA A 1 73 ? -1.721 -4.588 -8.408 1.00 93.38 73 ALA A CA 1
ATOM 581 C C . ALA A 1 73 ? -1.401 -3.103 -8.157 1.00 93.38 73 ALA A C 1
ATOM 583 O O . ALA A 1 73 ? -2.313 -2.316 -7.900 1.00 93.38 73 ALA A O 1
ATOM 584 N N . VAL A 1 74 ? -0.135 -2.691 -8.291 1.00 91.38 74 VAL A N 1
ATOM 585 C CA . VAL A 1 74 ? 0.287 -1.283 -8.182 1.00 9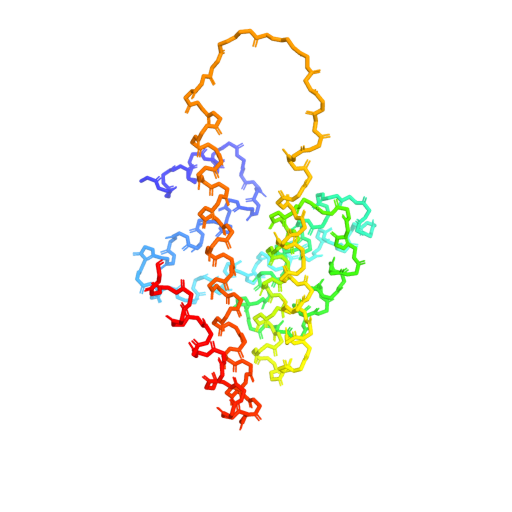1.38 74 VAL A CA 1
ATOM 586 C C . VA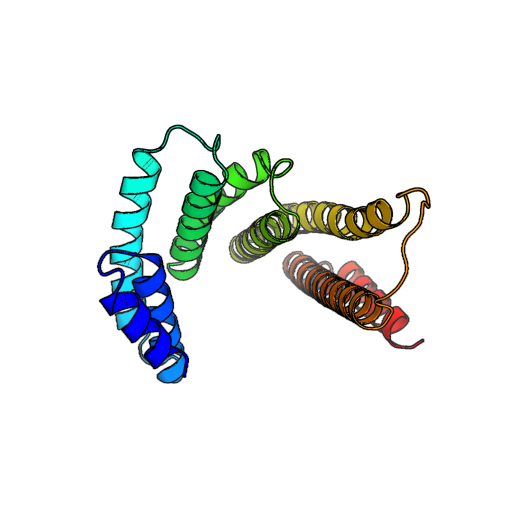L A 1 74 ? -0.304 -0.428 -9.308 1.00 91.38 74 VAL A C 1
ATOM 588 O O . VAL A 1 74 ? -0.819 0.662 -9.047 1.00 91.38 74 VAL A O 1
ATOM 591 N N . ILE A 1 75 ? -0.294 -0.913 -10.553 1.00 87.50 75 ILE A N 1
ATOM 592 C CA . ILE A 1 75 ? -0.924 -0.207 -11.681 1.00 87.50 75 ILE A CA 1
ATOM 593 C C . ILE A 1 75 ? -2.428 -0.036 -11.423 1.00 87.50 75 ILE A C 1
ATOM 595 O O . ILE A 1 75 ? -2.948 1.078 -11.514 1.00 87.50 75 ILE A O 1
ATOM 599 N N . LEU A 1 76 ? -3.122 -1.108 -11.028 1.00 89.75 76 LEU A N 1
ATOM 600 C CA . LEU A 1 76 ? -4.552 -1.078 -10.698 1.00 89.75 76 LEU A CA 1
ATOM 601 C C . LEU A 1 76 ? -4.862 -0.123 -9.534 1.00 89.75 76 LEU A C 1
ATOM 603 O O . LEU A 1 76 ? -5.847 0.617 -9.588 1.00 89.75 76 LEU A O 1
ATOM 607 N N . TYR A 1 77 ? -4.002 -0.088 -8.511 1.00 92.56 77 TYR A N 1
ATOM 608 C CA . TYR A 1 77 ? -4.092 0.850 -7.392 1.00 92.56 77 TYR A CA 1
ATOM 609 C C . TYR A 1 77 ? -4.072 2.307 -7.876 1.00 92.56 77 TYR A C 1
ATOM 611 O O . TYR A 1 77 ? -4.945 3.098 -7.504 1.00 92.56 77 TYR A O 1
ATOM 619 N N . HIS A 1 78 ? -3.132 2.661 -8.757 1.00 88.62 78 HIS A N 1
ATOM 620 C CA . HIS A 1 78 ? -3.042 4.012 -9.320 1.00 88.62 78 HIS A CA 1
ATOM 621 C C . HIS A 1 78 ? -4.191 4.342 -10.285 1.00 88.62 78 HIS A C 1
ATOM 623 O O . HIS A 1 78 ? -4.628 5.493 -10.341 1.00 88.62 78 HIS A O 1
ATOM 629 N N . LEU A 1 79 ? -4.746 3.342 -10.974 1.00 87.75 79 LEU A N 1
ATOM 630 C CA . LEU A 1 79 ? -5.948 3.472 -11.809 1.00 87.75 79 LEU A CA 1
ATOM 631 C C . LEU A 1 79 ? -7.262 3.487 -11.006 1.00 87.75 79 LEU A C 1
ATOM 633 O O . LEU A 1 79 ? -8.337 3.577 -11.595 1.00 87.75 79 LEU A O 1
ATOM 637 N N . ARG A 1 80 ? -7.196 3.438 -9.667 1.00 90.88 80 ARG A N 1
ATOM 638 C CA . ARG A 1 80 ? -8.348 3.381 -8.747 1.00 90.88 80 ARG A CA 1
ATOM 639 C C . ARG A 1 80 ? -9.242 2.148 -8.918 1.00 90.88 80 ARG A C 1
ATOM 641 O O . ARG A 1 80 ? -10.378 2.137 -8.448 1.00 90.88 80 ARG A O 1
ATOM 648 N N . GLN A 1 81 ? -8.735 1.090 -9.541 1.00 92.19 81 GLN A N 1
ATOM 649 C CA . GLN A 1 81 ? -9.436 -0.185 -9.687 1.00 92.19 81 GLN A CA 1
ATOM 650 C C . GLN A 1 81 ? -9.201 -1.059 -8.450 1.00 92.19 81 GLN A C 1
ATOM 652 O O . GLN A 1 81 ? -8.564 -2.110 -8.501 1.00 92.19 81 GLN A O 1
ATOM 657 N N . TYR A 1 82 ? -9.686 -0.586 -7.299 1.00 96.44 82 TYR A N 1
ATOM 658 C CA . TYR A 1 82 ? -9.312 -1.143 -5.998 1.00 96.44 82 TYR A CA 1
ATOM 659 C C . TYR A 1 82 ? -9.772 -2.588 -5.790 1.00 96.44 82 TYR A C 1
ATOM 661 O O . TYR A 1 82 ? -9.042 -3.360 -5.184 1.00 96.44 82 TYR A O 1
ATOM 669 N N . THR A 1 83 ? -10.936 -2.983 -6.309 1.00 95.56 83 THR A N 1
ATOM 670 C CA . THR A 1 83 ? -11.434 -4.362 -6.171 1.00 95.56 83 THR A CA 1
ATOM 671 C C . THR A 1 83 ? -10.538 -5.369 -6.896 1.00 95.56 83 THR A C 1
ATOM 673 O O . THR A 1 83 ? -10.177 -6.390 -6.317 1.00 95.56 83 THR A O 1
ATOM 676 N N . GLU A 1 84 ? -10.135 -5.063 -8.135 1.00 93.56 84 GLU A N 1
ATOM 677 C CA . GLU A 1 84 ? -9.197 -5.895 -8.907 1.00 93.56 84 GLU A CA 1
ATOM 678 C C . GLU A 1 84 ? -7.828 -5.949 -8.208 1.00 93.56 84 GLU A C 1
ATOM 680 O O . GLU A 1 84 ? -7.268 -7.027 -8.017 1.00 93.56 84 GLU A O 1
ATOM 685 N N . ALA A 1 85 ? -7.320 -4.800 -7.742 1.00 95.88 85 ALA A N 1
ATOM 686 C CA . ALA A 1 85 ? -6.053 -4.729 -7.014 1.00 95.88 85 ALA A CA 1
ATOM 687 C C . ALA A 1 85 ? -6.072 -5.552 -5.712 1.00 95.88 85 ALA A C 1
ATOM 689 O O . ALA A 1 85 ? -5.085 -6.213 -5.395 1.00 95.88 85 ALA A O 1
ATOM 690 N N . ILE A 1 86 ? -7.191 -5.544 -4.974 1.00 97.44 86 ILE A N 1
ATOM 691 C CA . ILE A 1 86 ? -7.374 -6.362 -3.764 1.00 97.44 86 ILE A CA 1
ATOM 692 C C . ILE A 1 86 ? -7.342 -7.843 -4.109 1.00 97.44 86 ILE A C 1
ATOM 694 O O . ILE A 1 86 ? -6.651 -8.583 -3.423 1.00 97.44 86 ILE A O 1
ATOM 698 N N . SER A 1 87 ? -8.034 -8.273 -5.167 1.00 95.75 87 SER A N 1
ATOM 699 C CA . SER A 1 87 ? -8.043 -9.685 -5.566 1.00 95.75 87 SER A CA 1
ATOM 700 C C . SER A 1 87 ? -6.629 -10.205 -5.841 1.00 95.75 87 SER A C 1
ATOM 702 O O . SER A 1 87 ? -6.259 -11.273 -5.354 1.00 95.75 87 SER A O 1
ATOM 704 N N . ILE A 1 88 ? -5.806 -9.419 -6.541 1.00 93.56 88 ILE A N 1
ATOM 705 C CA . ILE A 1 88 ? -4.402 -9.768 -6.784 1.00 93.56 88 ILE A CA 1
ATOM 706 C C . ILE A 1 88 ? -3.580 -9.713 -5.489 1.00 93.56 88 ILE A C 1
ATOM 708 O O . ILE A 1 88 ? -2.788 -10.615 -5.223 1.00 93.56 88 ILE A O 1
ATOM 712 N N . GLY A 1 89 ? -3.772 -8.683 -4.661 1.00 95.69 89 GLY A N 1
ATOM 713 C CA . GLY A 1 89 ? -3.064 -8.529 -3.389 1.00 95.69 89 GLY A CA 1
ATOM 714 C C . GLY A 1 89 ? -3.360 -9.647 -2.382 1.00 95.69 89 GLY A C 1
ATOM 715 O O . GLY A 1 89 ? -2.437 -10.145 -1.745 1.00 95.69 89 GLY A O 1
ATOM 716 N N . GLU A 1 90 ? -4.617 -10.083 -2.263 1.00 96.12 90 GLU A N 1
ATOM 717 C CA . GLU A 1 90 ? -5.022 -11.228 -1.433 1.00 96.12 90 GLU A CA 1
ATOM 718 C C . GLU A 1 90 ? -4.417 -12.536 -1.974 1.00 96.12 90 GLU A C 1
ATOM 720 O O . GLU A 1 90 ? -3.915 -13.338 -1.184 1.00 96.12 90 GLU A O 1
ATOM 725 N N . LYS A 1 91 ? -4.369 -12.717 -3.305 1.00 93.44 91 LYS A N 1
ATOM 726 C CA . LYS A 1 91 ? -3.693 -13.862 -3.942 1.00 93.44 91 LYS A CA 1
ATOM 727 C C . LYS A 1 91 ? -2.203 -13.894 -3.591 1.00 93.44 91 LYS A C 1
ATOM 729 O O . LYS A 1 91 ? -1.709 -14.927 -3.160 1.00 93.44 91 LYS A O 1
ATOM 734 N N . LEU A 1 92 ? -1.496 -12.769 -3.711 1.00 94.19 92 LEU A N 1
ATOM 735 C CA . LEU A 1 92 ? -0.084 -12.662 -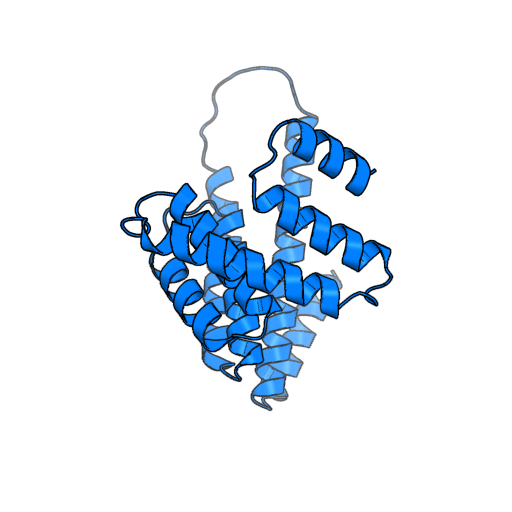3.318 1.00 94.19 92 LEU A CA 1
ATOM 736 C C . LEU A 1 92 ? 0.122 -12.932 -1.824 1.00 94.19 92 LEU A C 1
ATOM 738 O O . LEU A 1 92 ? 1.068 -13.612 -1.440 1.00 94.19 92 LEU A O 1
ATOM 742 N N . TYR A 1 93 ? -0.771 -12.420 -0.976 1.00 94.69 93 TYR A N 1
ATOM 743 C CA . TYR A 1 93 ? -0.688 -12.605 0.470 1.00 94.69 93 TYR A CA 1
ATOM 744 C C . TYR A 1 93 ? -0.830 -14.075 0.894 1.00 94.69 93 TYR A C 1
ATOM 746 O O . TYR A 1 93 ? -0.185 -14.500 1.850 1.00 94.69 93 TYR A O 1
ATOM 754 N N . GLN A 1 94 ? -1.623 -14.874 0.173 1.00 92.50 94 GLN A N 1
ATOM 755 C CA . GLN A 1 94 ? -1.765 -16.310 0.439 1.00 92.50 94 GLN A CA 1
ATOM 756 C C . GLN A 1 94 ? -0.434 -17.075 0.314 1.00 92.50 94 GLN A C 1
ATOM 758 O O . GLN A 1 94 ? -0.233 -18.058 1.023 1.00 92.50 94 GLN A O 1
ATOM 763 N N . PHE A 1 95 ? 0.480 -16.602 -0.538 1.00 89.38 95 PHE A N 1
ATOM 764 C CA . PHE A 1 95 ? 1.788 -17.212 -0.803 1.00 89.38 95 PHE A CA 1
ATOM 765 C C . PHE A 1 95 ? 2.942 -16.339 -0.296 1.00 89.38 95 PHE A C 1
ATOM 767 O O . PHE A 1 95 ? 4.018 -16.316 -0.881 1.00 89.38 95 PHE A O 1
ATOM 774 N N . ILE A 1 96 ? 2.724 -15.594 0.790 1.00 90.44 96 ILE A N 1
ATOM 775 C CA . ILE A 1 96 ? 3.701 -14.612 1.275 1.00 90.44 96 ILE A CA 1
ATOM 776 C C . ILE A 1 96 ? 4.912 -15.223 1.993 1.00 90.44 96 ILE A C 1
ATOM 778 O O . ILE A 1 96 ? 5.953 -14.582 2.082 1.00 90.44 96 ILE A O 1
ATOM 782 N N . GLU A 1 97 ? 4.789 -16.442 2.522 1.00 89.12 97 GLU A N 1
ATOM 783 C CA . GLU A 1 97 ? 5.850 -17.125 3.279 1.00 89.12 97 GLU A CA 1
ATOM 784 C C . GLU A 1 97 ? 7.173 -17.307 2.504 1.00 89.12 97 GLU A C 1
ATOM 786 O O . GLU A 1 97 ? 8.218 -17.004 3.079 1.00 89.12 97 GLU A O 1
ATOM 791 N N . PRO A 1 98 ? 7.185 -17.735 1.223 1.00 87.94 98 PRO A N 1
ATOM 792 C CA . PRO A 1 98 ? 8.420 -17.844 0.439 1.00 87.94 98 PRO A CA 1
ATOM 793 C C . PRO A 1 98 ? 9.035 -16.500 0.014 1.00 87.94 98 PRO A C 1
ATOM 795 O O . PRO A 1 98 ? 10.125 -16.490 -0.559 1.00 87.94 98 PRO A O 1
ATOM 798 N N . PHE A 1 99 ? 8.364 -15.365 0.232 1.00 90.12 99 PHE A N 1
ATOM 799 C CA . PHE A 1 99 ? 8.847 -14.072 -0.250 1.00 90.12 99 PHE A CA 1
ATOM 800 C C . PHE A 1 99 ? 9.963 -13.498 0.622 1.00 90.12 99 PHE A C 1
ATOM 802 O O . PHE A 1 99 ? 9.976 -13.639 1.845 1.00 90.12 99 PHE A O 1
ATOM 809 N N . GLU A 1 100 ? 10.876 -12.757 -0.012 1.00 90.19 100 GLU A N 1
ATOM 810 C CA . GLU A 1 100 ? 11.852 -11.946 0.714 1.00 90.19 100 GLU A CA 1
ATOM 811 C C . GLU A 1 100 ? 11.127 -10.937 1.620 1.00 90.19 100 GLU A C 1
ATOM 813 O O . GLU A 1 100 ? 10.135 -10.321 1.222 1.00 90.19 100 GLU A O 1
ATOM 818 N N . GLU A 1 101 ? 11.655 -10.716 2.825 1.00 89.00 101 GLU A N 1
ATOM 819 C CA . GLU A 1 101 ? 11.035 -9.886 3.862 1.00 89.00 101 GLU A CA 1
ATOM 820 C C . GLU A 1 101 ? 10.584 -8.507 3.350 1.00 89.00 101 GLU A C 1
ATOM 822 O O . GLU A 1 101 ? 9.454 -8.084 3.601 1.00 89.00 101 GLU A O 1
ATOM 827 N N . LYS A 1 102 ? 11.434 -7.808 2.588 1.00 89.50 102 LYS A N 1
ATOM 828 C CA . LYS A 1 102 ? 11.103 -6.482 2.042 1.00 89.50 102 LYS A CA 1
ATOM 829 C C . LYS A 1 102 ? 9.943 -6.539 1.052 1.00 89.50 102 LYS A C 1
ATOM 831 O O . LYS A 1 102 ? 9.092 -5.648 1.051 1.00 89.50 102 LYS A O 1
ATOM 836 N N . PHE A 1 103 ? 9.898 -7.579 0.225 1.00 92.25 103 PHE A N 1
ATOM 837 C CA . PHE A 1 103 ? 8.833 -7.769 -0.750 1.00 92.25 103 PHE A CA 1
ATOM 838 C C . PHE A 1 103 ? 7.517 -8.147 -0.062 1.00 92.25 103 PHE A C 1
ATOM 840 O O . PHE A 1 103 ? 6.491 -7.519 -0.320 1.00 92.25 103 PHE A O 1
ATOM 847 N N . ALA A 1 104 ? 7.556 -9.066 0.906 1.00 93.06 104 ALA A N 1
ATOM 848 C CA . ALA A 1 104 ? 6.412 -9.407 1.748 1.00 93.06 104 ALA A CA 1
ATOM 849 C C . ALA A 1 104 ? 5.833 -8.170 2.464 1.00 93.06 104 ALA A C 1
ATOM 851 O O . ALA A 1 104 ? 4.619 -7.944 2.457 1.00 93.06 104 ALA A O 1
ATOM 852 N N . GLN A 1 105 ? 6.693 -7.314 3.027 1.00 93.38 105 GLN A N 1
ATOM 853 C CA . GLN A 1 105 ? 6.268 -6.055 3.644 1.00 93.38 105 GLN A CA 1
ATOM 854 C C . GLN A 1 105 ? 5.612 -5.110 2.628 1.00 93.38 105 GLN A C 1
ATOM 856 O O . GLN A 1 105 ? 4.581 -4.508 2.938 1.00 93.38 105 GLN A O 1
ATOM 861 N N . ALA A 1 106 ? 6.169 -4.986 1.420 1.00 95.00 106 ALA A N 1
ATOM 862 C CA . ALA A 1 106 ? 5.600 -4.158 0.359 1.00 95.00 106 ALA A CA 1
ATOM 863 C C . ALA A 1 106 ? 4.195 -4.635 -0.052 1.00 95.00 106 ALA A C 1
ATOM 865 O O . ALA A 1 106 ? 3.269 -3.822 -0.096 1.00 95.00 106 ALA A O 1
ATOM 866 N N . VAL A 1 107 ? 4.013 -5.948 -0.248 1.00 96.19 107 VAL A N 1
ATOM 867 C CA . VAL A 1 107 ? 2.706 -6.576 -0.517 1.00 96.19 107 VAL A CA 1
ATOM 868 C C . VAL A 1 107 ? 1.716 -6.269 0.610 1.00 96.19 107 VAL A C 1
ATOM 870 O O . VAL A 1 107 ? 0.614 -5.783 0.350 1.00 96.19 107 VAL A O 1
ATOM 873 N N . CYS A 1 108 ? 2.115 -6.474 1.870 1.00 97.06 108 CYS A N 1
ATOM 874 C CA . CYS A 1 108 ? 1.258 -6.200 3.024 1.00 97.06 108 CYS A CA 1
ATOM 875 C C . CYS A 1 108 ? 0.839 -4.729 3.102 1.00 97.06 108 CYS A C 1
ATOM 877 O O . CYS A 1 108 ? -0.334 -4.434 3.324 1.00 97.06 108 CYS A O 1
ATOM 879 N N . PHE A 1 109 ? 1.773 -3.792 2.924 1.00 97.38 109 PHE A N 1
ATOM 880 C CA . PHE A 1 109 ? 1.461 -2.366 3.000 1.00 97.38 109 PHE A CA 1
ATOM 881 C C . PHE A 1 109 ? 0.538 -1.909 1.869 1.00 97.38 109 PHE A C 1
ATOM 883 O O . PHE A 1 109 ? -0.388 -1.143 2.136 1.00 97.38 109 PHE A O 1
ATOM 890 N N . LEU A 1 110 ? 0.743 -2.403 0.644 1.00 97.81 110 LEU A N 1
ATOM 891 C CA . LEU A 1 110 ? -0.172 -2.143 -0.468 1.00 97.81 110 LEU A CA 1
ATOM 892 C C . LEU A 1 110 ? -1.586 -2.644 -0.140 1.00 97.81 110 LEU A C 1
ATOM 894 O O . LEU A 1 110 ? -2.563 -1.917 -0.324 1.00 97.81 110 LEU A O 1
ATOM 898 N N . LEU A 1 111 ? -1.698 -3.858 0.405 1.00 97.94 111 LEU A N 1
ATOM 899 C CA . LEU A 1 111 ? -2.983 -4.456 0.759 1.00 97.94 111 LEU A CA 1
ATOM 900 C C . LEU A 1 111 ? -3.680 -3.710 1.913 1.00 97.94 111 LEU A C 1
ATOM 902 O O . LEU A 1 111 ? -4.895 -3.516 1.874 1.00 97.94 111 LEU A O 1
ATOM 906 N N . VAL A 1 112 ? -2.928 -3.204 2.898 1.00 98.38 112 VAL A N 1
ATOM 907 C CA . VAL A 1 112 ? -3.465 -2.316 3.947 1.00 98.38 112 VAL A CA 1
ATOM 908 C C . VAL A 1 112 ? -4.031 -1.027 3.347 1.00 98.38 112 VAL A C 1
ATOM 910 O O . VAL A 1 112 ? -5.144 -0.637 3.706 1.00 98.38 112 VAL A O 1
ATOM 913 N N . ASP A 1 113 ? -3.306 -0.362 2.439 1.00 97.88 113 ASP A N 1
ATOM 914 C CA . ASP A 1 113 ? -3.814 0.843 1.771 1.00 97.88 113 ASP A CA 1
ATOM 915 C C . ASP A 1 113 ? -5.109 0.552 1.007 1.00 97.88 113 ASP A C 1
ATOM 917 O O . ASP A 1 113 ? -6.085 1.293 1.144 1.00 97.88 113 ASP A O 1
ATOM 921 N N . LEU A 1 114 ? -5.155 -0.557 0.267 1.00 98.19 114 LEU A N 1
ATOM 922 C CA . LEU A 1 114 ? -6.338 -0.994 -0.471 1.00 98.19 114 LEU A CA 1
ATOM 923 C C . LEU A 1 114 ? -7.543 -1.272 0.444 1.00 98.19 114 LEU A C 1
ATOM 925 O O . LEU A 1 114 ? -8.658 -0.828 0.152 1.00 98.19 114 LEU A O 1
ATOM 929 N N . TYR A 1 115 ? -7.342 -1.948 1.577 1.00 98.50 115 TYR A N 1
ATOM 930 C CA . TYR A 1 115 ? -8.411 -2.168 2.553 1.00 98.50 115 TYR A CA 1
ATOM 931 C C . TYR A 1 115 ? -8.926 -0.862 3.153 1.00 98.50 115 TYR A C 1
ATOM 933 O O . TYR A 1 115 ? -10.136 -0.689 3.291 1.00 98.50 115 TYR A O 1
ATOM 941 N N . LEU A 1 116 ? -8.047 0.088 3.475 1.00 98.00 116 LEU A N 1
ATOM 942 C CA . LEU A 1 116 ? -8.479 1.387 3.990 1.00 98.00 116 LEU A CA 1
ATOM 943 C C . LEU A 1 116 ? -9.240 2.196 2.933 1.00 98.00 116 LEU A C 1
ATOM 945 O O . LEU A 1 116 ? -10.289 2.756 3.243 1.00 98.00 116 LEU A O 1
ATOM 949 N N . LEU A 1 117 ? -8.776 2.201 1.680 1.00 97.25 117 LEU A N 1
ATOM 950 C CA . LEU A 1 117 ? -9.455 2.879 0.567 1.00 97.25 117 LEU A CA 1
ATOM 951 C C . LEU A 1 117 ? -10.837 2.289 0.252 1.00 97.25 117 LEU A C 1
ATOM 953 O O . LEU A 1 117 ? -11.712 3.008 -0.221 1.00 97.25 117 LEU A O 1
ATOM 957 N N . THR A 1 118 ? -11.048 1.004 0.540 1.00 97.31 118 THR A N 1
ATOM 958 C CA . THR A 1 118 ? -12.329 0.299 0.341 1.00 97.31 118 THR A CA 1
ATOM 959 C C . THR A 1 118 ? -13.142 0.132 1.624 1.00 97.31 118 THR A C 1
ATOM 961 O O . THR A 1 118 ? -14.077 -0.661 1.682 1.00 97.31 118 THR A O 1
ATOM 964 N N . TYR A 1 119 ? -12.816 0.903 2.659 1.00 97.12 119 TYR A N 1
ATOM 965 C CA . TYR A 1 119 ? -13.517 0.944 3.939 1.00 97.12 119 TYR A CA 1
ATOM 966 C C . TYR A 1 119 ? -13.465 -0.340 4.806 1.00 97.12 119 TYR A C 1
ATOM 968 O O . TYR A 1 119 ? -14.182 -0.448 5.799 1.00 97.12 119 TYR A O 1
ATOM 976 N N . GLN A 1 120 ? -12.548 -1.270 4.533 1.00 97.62 120 GLN A N 1
ATOM 977 C CA . GLN A 1 120 ? -12.363 -2.549 5.241 1.00 97.62 120 GLN A CA 1
ATOM 978 C C . GLN A 1 120 ? -11.359 -2.452 6.413 1.00 97.62 120 GLN A C 1
ATOM 980 O O . GLN A 1 120 ? -10.356 -3.165 6.469 1.00 97.62 120 GLN A O 1
ATOM 985 N N . ALA A 1 121 ? -11.612 -1.557 7.373 1.00 97.00 121 ALA A N 1
ATOM 986 C CA . ALA A 1 121 ? -10.670 -1.256 8.463 1.00 97.00 121 ALA A CA 1
ATOM 987 C C . ALA A 1 121 ? -10.319 -2.460 9.362 1.00 97.00 121 ALA A C 1
ATOM 989 O O . ALA A 1 121 ? -9.188 -2.557 9.834 1.00 97.00 121 ALA A O 1
ATOM 990 N N . GLU A 1 122 ? -11.253 -3.385 9.588 1.00 97.19 122 GLU A N 1
ATOM 991 C CA . GLU A 1 122 ? -11.008 -4.572 10.421 1.00 97.19 122 GLU A CA 1
ATOM 992 C C . GLU A 1 122 ? -9.973 -5.510 9.793 1.00 97.19 122 GLU A C 1
ATOM 994 O O . GLU A 1 122 ? -9.026 -5.921 10.468 1.00 97.19 122 GLU A O 1
ATOM 999 N N . LYS A 1 123 ? -10.091 -5.776 8.484 1.00 97.69 123 LYS A N 1
ATOM 1000 C CA . LYS A 1 123 ? -9.091 -6.548 7.734 1.00 97.69 123 LYS A CA 1
ATOM 1001 C C . LYS A 1 123 ? -7.724 -5.865 7.763 1.00 97.69 123 LYS A C 1
ATOM 1003 O O . LYS A 1 123 ? -6.714 -6.528 7.990 1.00 97.69 123 LYS A O 1
ATOM 1008 N N . ALA A 1 124 ? -7.693 -4.540 7.594 1.00 98.00 124 ALA A N 1
ATOM 1009 C CA . ALA A 1 124 ? -6.459 -3.762 7.682 1.00 98.00 124 ALA A CA 1
ATOM 1010 C C . ALA A 1 124 ? -5.791 -3.904 9.060 1.00 98.00 124 ALA A C 1
ATOM 1012 O O . ALA A 1 124 ? -4.597 -4.179 9.134 1.00 98.00 124 ALA A O 1
ATOM 1013 N N . LEU A 1 125 ? -6.549 -3.775 10.155 1.00 97.75 125 LEU A N 1
ATOM 1014 C CA . LEU A 1 125 ? -6.030 -3.946 11.518 1.00 97.75 125 LEU A CA 1
ATOM 1015 C C . LEU A 1 125 ? -5.510 -5.362 11.775 1.00 97.75 125 LEU A C 1
ATOM 1017 O O . LEU A 1 125 ? -4.465 -5.515 12.408 1.00 97.75 125 LEU A O 1
ATOM 1021 N N . HIS A 1 126 ? -6.205 -6.383 11.270 1.00 97.50 126 HIS A N 1
ATOM 1022 C CA . HIS A 1 126 ? -5.746 -7.766 11.370 1.00 97.50 126 HIS A CA 1
ATOM 1023 C C . HIS A 1 126 ? -4.398 -7.958 10.664 1.00 97.50 126 HIS A C 1
ATOM 1025 O O . HIS A 1 126 ? -3.450 -8.460 11.267 1.00 97.50 126 HIS A O 1
ATOM 1031 N N . LEU A 1 127 ? -4.282 -7.478 9.423 1.00 97.44 127 LEU A N 1
ATOM 1032 C CA . LEU A 1 127 ? -3.046 -7.556 8.649 1.00 97.44 127 LEU A CA 1
ATOM 1033 C C . LEU A 1 127 ? -1.900 -6.762 9.297 1.00 97.44 127 LEU A C 1
ATOM 1035 O O . LEU A 1 127 ? -0.774 -7.250 9.356 1.00 97.44 127 LEU A O 1
ATOM 1039 N N . LEU A 1 128 ? -2.176 -5.581 9.859 1.00 96.81 128 LEU A N 1
ATOM 1040 C CA . LEU A 1 128 ? -1.180 -4.790 10.593 1.00 96.81 128 LEU A CA 1
ATOM 1041 C C . LEU A 1 128 ? -0.625 -5.543 11.808 1.00 96.81 128 LEU A C 1
ATOM 1043 O O . LEU A 1 128 ? 0.574 -5.482 12.059 1.00 96.81 128 LEU A O 1
ATOM 1047 N N . ALA A 1 129 ? -1.462 -6.286 12.535 1.00 95.56 129 ALA A N 1
ATOM 1048 C CA . ALA A 1 129 ? -1.006 -7.104 13.658 1.00 95.56 129 ALA A CA 1
ATOM 1049 C C . ALA A 1 129 ? -0.105 -8.271 13.213 1.00 95.56 129 ALA A C 1
ATOM 1051 O O . ALA A 1 129 ? 0.810 -8.660 13.942 1.00 95.56 129 ALA A O 1
ATOM 1052 N N . VAL A 1 130 ? -0.341 -8.834 12.022 1.00 93.69 130 VAL A N 1
ATOM 1053 C CA . VAL A 1 130 ? 0.555 -9.835 11.419 1.00 93.69 130 VAL A CA 1
ATOM 1054 C C . VAL A 1 130 ? 1.879 -9.187 11.014 1.00 93.69 130 VAL A C 1
ATOM 1056 O O . VAL A 1 130 ? 2.941 -9.707 11.351 1.00 93.69 130 VAL A O 1
ATOM 1059 N N . LEU A 1 131 ? 1.827 -8.017 10.375 1.00 92.94 131 LEU A N 1
ATOM 1060 C CA . LEU A 1 131 ? 3.004 -7.274 9.927 1.00 92.94 131 LEU A CA 1
ATOM 1061 C C . LEU A 1 131 ? 3.932 -6.883 11.090 1.00 92.94 131 LEU A C 1
ATOM 1063 O O . LEU A 1 131 ? 5.150 -6.995 10.977 1.00 92.94 131 LEU A O 1
ATOM 1067 N N . GLU A 1 132 ? 3.373 -6.497 12.241 1.00 91.81 132 GLU A N 1
ATOM 1068 C CA . GLU A 1 132 ? 4.149 -6.234 13.463 1.00 91.81 132 GLU A CA 1
ATOM 1069 C C . GLU A 1 132 ? 4.935 -7.458 13.936 1.00 91.81 132 GLU A C 1
ATOM 1071 O O . GLU A 1 132 ? 6.091 -7.333 14.349 1.00 91.81 132 GLU A O 1
ATOM 1076 N N . LYS A 1 133 ? 4.325 -8.646 13.864 1.00 90.38 133 LYS A N 1
ATOM 1077 C CA . LYS A 1 133 ? 4.997 -9.902 14.215 1.00 90.38 133 LYS A CA 1
ATOM 1078 C C . LYS A 1 133 ? 6.105 -10.225 13.220 1.00 90.38 133 LYS A C 1
ATOM 1080 O O . LYS A 1 133 ? 7.201 -10.555 13.664 1.00 90.38 133 LYS A O 1
ATOM 1085 N N . MET A 1 134 ? 5.848 -10.060 11.920 1.00 86.69 134 MET A N 1
ATOM 1086 C CA . MET A 1 134 ? 6.839 -10.283 10.859 1.00 86.69 134 MET A CA 1
ATOM 1087 C C . MET A 1 134 ? 8.088 -9.413 11.069 1.00 86.69 134 MET A C 1
ATOM 1089 O O . MET A 1 134 ? 9.195 -9.940 11.154 1.00 86.69 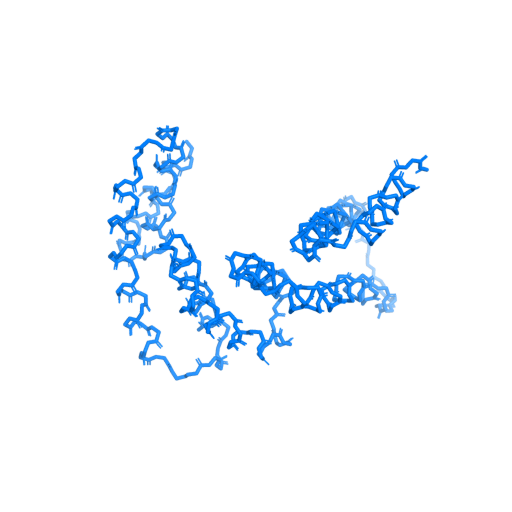134 MET A O 1
ATOM 1093 N N . ILE A 1 135 ? 7.910 -8.105 11.283 1.00 86.38 135 ILE A N 1
ATOM 1094 C CA . ILE A 1 135 ? 9.019 -7.159 11.516 1.00 86.38 135 ILE A CA 1
ATOM 1095 C C . ILE A 1 135 ? 9.766 -7.462 12.826 1.00 86.38 135 ILE A C 1
ATOM 1097 O O . ILE A 1 135 ? 10.982 -7.300 12.919 1.00 86.38 135 ILE A O 1
ATOM 1101 N N . SER A 1 136 ? 9.056 -7.913 13.863 1.00 81.94 136 SER A N 1
ATOM 1102 C CA . SER A 1 136 ? 9.676 -8.235 15.157 1.00 81.94 136 SER A CA 1
ATOM 1103 C C . SER A 1 136 ? 10.481 -9.541 15.124 1.00 81.94 136 SER A C 1
ATOM 1105 O O . SER A 1 136 ? 11.468 -9.671 15.848 1.00 81.94 136 SER A O 1
ATOM 1107 N N . GLN A 1 137 ? 10.072 -10.512 14.302 1.00 70.88 137 GLN A N 1
ATOM 1108 C CA . GLN A 1 137 ? 10.724 -11.818 14.170 1.00 70.88 137 GLN A CA 1
ATOM 1109 C C . GLN A 1 137 ? 11.968 -11.778 13.274 1.00 70.88 137 GLN A C 1
ATOM 1111 O O . GLN A 1 137 ? 12.952 -12.445 13.606 1.00 70.88 137 GLN A O 1
ATOM 1116 N N . GLY A 1 138 ? 11.983 -10.949 12.221 1.00 60.38 138 GLY A N 1
ATOM 1117 C CA . GLY A 1 138 ? 13.159 -10.754 11.355 1.00 60.38 138 GLY A CA 1
ATOM 1118 C C . GLY A 1 138 ? 14.419 -10.315 12.118 1.00 60.38 138 GLY A C 1
ATOM 1119 O O . GLY A 1 138 ? 15.539 -10.685 11.771 1.00 60.38 138 GLY A O 1
ATOM 1120 N N . ASN A 1 139 ? 14.248 -9.633 13.254 1.00 49.75 139 ASN A N 1
ATOM 1121 C CA . ASN A 1 139 ? 15.350 -9.157 14.095 1.00 49.75 139 ASN A CA 1
ATOM 1122 C C . ASN A 1 139 ? 16.031 -10.264 14.943 1.00 49.75 139 ASN A C 1
ATOM 1124 O O . ASN A 1 139 ? 17.157 -10.085 15.412 1.00 49.75 139 ASN A O 1
ATOM 1128 N N . ASN A 1 140 ? 15.377 -11.416 15.153 1.00 44.75 140 ASN A N 1
ATOM 1129 C CA . ASN A 1 140 ? 15.886 -12.480 16.034 1.00 44.75 140 ASN A CA 1
ATOM 1130 C C . ASN A 1 140 ? 16.768 -13.516 15.316 1.00 44.75 140 ASN A C 1
ATOM 1132 O O . ASN A 1 140 ? 17.642 -14.108 15.955 1.00 44.75 140 ASN A O 1
ATOM 1136 N N . ASN A 1 141 ? 16.610 -13.705 14.002 1.00 41.59 141 ASN A N 1
ATOM 1137 C CA . ASN A 1 141 ? 17.402 -14.690 13.251 1.00 41.59 141 ASN A CA 1
ATOM 1138 C C . ASN A 1 141 ? 18.870 -14.277 13.048 1.00 41.59 141 ASN A C 1
ATOM 1140 O O . ASN A 1 141 ? 19.736 -15.138 12.920 1.00 41.59 141 ASN A O 1
ATOM 1144 N N . SER A 1 142 ? 19.191 -12.985 13.136 1.00 45.62 142 SER A N 1
ATOM 1145 C CA . SER A 1 142 ? 20.570 -12.481 13.010 1.00 45.62 142 SER A CA 1
ATOM 1146 C C . SER A 1 142 ? 21.433 -12.659 14.270 1.00 45.62 142 SER A C 1
ATOM 1148 O O . SER A 1 142 ? 22.585 -12.224 14.296 1.00 45.62 142 SER A O 1
ATOM 1150 N N . LYS A 1 143 ? 20.903 -13.270 15.341 1.00 42.09 143 LYS A N 1
ATOM 1151 C CA . LYS A 1 143 ? 21.634 -13.520 16.599 1.00 42.09 143 LYS A CA 1
ATOM 1152 C C . LYS A 1 143 ? 22.089 -14.966 16.799 1.00 42.09 143 LYS A C 1
ATOM 1154 O O . LYS A 1 143 ? 22.812 -15.215 17.757 1.00 42.09 143 LYS A O 1
ATOM 1159 N N . ASN A 1 144 ? 21.715 -15.896 15.918 1.00 37.12 144 ASN A N 1
ATOM 1160 C CA . ASN A 1 144 ? 21.948 -17.329 16.129 1.00 37.12 144 ASN A CA 1
ATOM 1161 C C . ASN A 1 144 ? 22.882 -17.969 15.082 1.00 37.12 144 ASN A C 1
ATOM 1163 O O . ASN A 1 144 ? 22.646 -19.079 14.618 1.00 37.12 144 ASN A O 1
ATOM 1167 N N . GLY A 1 145 ? 23.967 -17.274 14.730 1.00 36.19 145 GLY A N 1
ATOM 1168 C CA . GLY A 1 145 ? 25.107 -17.842 14.007 1.00 36.19 145 GLY A CA 1
ATOM 1169 C C . GLY A 1 145 ? 26.290 -18.007 14.958 1.00 36.19 145 GLY A C 1
ATOM 1170 O O . GLY A 1 145 ? 26.891 -17.020 15.373 1.00 36.19 145 GLY A O 1
ATOM 1171 N N . LYS A 1 146 ? 26.584 -19.251 15.345 1.00 37.69 146 LYS A N 1
ATOM 1172 C CA . LYS A 1 146 ? 27.760 -19.637 16.138 1.00 37.69 146 LYS A CA 1
ATOM 1173 C C . LYS A 1 146 ? 29.046 -19.050 15.537 1.00 37.69 146 LYS A C 1
ATOM 1175 O O . LYS A 1 146 ? 29.260 -19.139 14.334 1.00 37.69 146 LYS A O 1
ATOM 1180 N N . ASN A 1 147 ? 29.891 -18.509 16.418 1.00 40.19 147 ASN A N 1
ATOM 1181 C CA . ASN A 1 147 ? 31.300 -18.196 16.184 1.00 40.19 147 ASN A CA 1
ATOM 1182 C C . ASN A 1 147 ? 32.007 -19.288 15.371 1.00 40.19 147 ASN A C 1
ATOM 1184 O O . ASN A 1 147 ? 31.956 -20.441 15.788 1.00 40.19 147 ASN A O 1
ATOM 1188 N N . GLU A 1 148 ? 32.760 -18.891 14.342 1.00 35.31 148 GLU A N 1
ATOM 1189 C CA . GLU A 1 148 ? 34.150 -19.321 14.148 1.00 35.31 148 GLU A CA 1
ATOM 1190 C C . GLU A 1 148 ? 34.885 -18.424 13.123 1.00 35.31 148 GLU A C 1
ATOM 1192 O O . GLU A 1 148 ? 34.496 -18.322 11.969 1.00 35.31 148 GLU A O 1
ATOM 1197 N N . SER A 1 149 ? 35.949 -17.772 13.614 1.00 38.31 149 SER A N 1
ATOM 1198 C CA . SER A 1 149 ? 37.186 -17.325 12.944 1.00 38.31 149 SER A CA 1
ATOM 1199 C C . SER A 1 149 ? 37.170 -16.470 11.661 1.00 38.31 149 SER A C 1
ATOM 1201 O O . SER A 1 149 ? 36.830 -16.932 10.580 1.00 38.31 149 SER A O 1
ATOM 1203 N N . GLY A 1 150 ? 37.791 -15.282 11.747 1.00 32.56 150 GLY A N 1
ATOM 1204 C CA . GLY A 1 150 ? 38.413 -14.606 10.596 1.00 32.56 150 GLY A CA 1
ATOM 1205 C C . GLY A 1 150 ? 38.457 -13.079 10.699 1.00 32.56 150 GLY A C 1
ATOM 1206 O O . GLY A 1 150 ? 37.426 -12.425 10.718 1.00 32.56 150 GLY A O 1
ATOM 1207 N N . ASN A 1 151 ? 39.660 -12.512 10.776 1.00 41.31 151 ASN A N 1
ATOM 1208 C CA . ASN A 1 151 ? 39.962 -11.085 10.933 1.00 41.31 151 ASN A CA 1
ATOM 1209 C C . ASN A 1 151 ? 39.373 -10.150 9.847 1.00 41.31 151 ASN A C 1
ATOM 1211 O O . ASN A 1 151 ? 39.308 -10.511 8.679 1.00 41.31 151 ASN A O 1
ATOM 1215 N N . ASN A 1 152 ? 39.169 -8.886 10.256 1.00 43.84 152 ASN A N 1
ATOM 1216 C CA . ASN A 1 152 ? 39.019 -7.647 9.466 1.00 43.84 152 ASN A CA 1
ATOM 1217 C C . ASN A 1 152 ? 37.718 -7.404 8.675 1.00 43.84 152 ASN A C 1
ATOM 1219 O O . ASN A 1 152 ? 37.657 -7.742 7.505 1.00 43.84 152 ASN A O 1
ATOM 1223 N N . THR A 1 153 ? 36.785 -6.642 9.282 1.00 43.16 153 THR A N 1
ATOM 1224 C CA . THR A 1 153 ? 36.038 -5.487 8.696 1.00 43.16 153 THR A CA 1
ATOM 1225 C C . THR A 1 153 ? 35.029 -4.928 9.723 1.00 43.16 153 THR A C 1
ATOM 1227 O O . THR A 1 153 ? 33.825 -5.134 9.623 1.00 43.16 153 THR A O 1
ATOM 1230 N N . ASN A 1 154 ? 35.495 -4.200 10.745 1.00 49.66 154 ASN A N 1
ATOM 1231 C CA . ASN A 1 154 ? 34.633 -3.700 11.840 1.00 49.66 154 ASN A CA 1
ATOM 1232 C C . ASN A 1 154 ? 33.827 -2.416 11.525 1.00 49.66 154 ASN A C 1
ATOM 1234 O O . ASN A 1 154 ? 33.163 -1.888 12.417 1.00 49.66 154 ASN A O 1
ATOM 1238 N N . LYS A 1 155 ? 33.869 -1.891 10.289 1.00 50.12 155 LYS A N 1
ATOM 1239 C CA . LYS A 1 155 ? 33.189 -0.628 9.924 1.00 50.12 155 LYS A CA 1
ATOM 1240 C C . LYS A 1 155 ? 31.918 -0.807 9.079 1.00 50.12 155 LYS A C 1
ATOM 1242 O O . LYS A 1 155 ? 31.014 0.007 9.211 1.00 50.12 155 LYS A O 1
ATOM 1247 N N . ASP A 1 156 ? 31.813 -1.869 8.277 1.00 49.44 156 ASP A N 1
ATOM 1248 C CA . ASP A 1 156 ? 30.626 -2.123 7.436 1.00 49.44 156 ASP A CA 1
ATOM 1249 C C . ASP A 1 156 ? 29.483 -2.805 8.203 1.00 49.44 156 ASP A C 1
ATOM 1251 O O . ASP A 1 156 ? 28.312 -2.462 8.045 1.00 49.44 156 ASP A O 1
ATOM 1255 N N . SER A 1 157 ? 29.813 -3.719 9.117 1.00 51.53 157 SER A N 1
ATOM 1256 C CA . SER A 1 157 ? 28.827 -4.493 9.884 1.00 51.53 157 SER A CA 1
ATOM 1257 C C . SER A 1 157 ? 28.029 -3.644 10.882 1.00 51.53 157 SER A C 1
ATOM 1259 O O . SER A 1 157 ? 26.897 -3.981 11.231 1.00 51.53 157 SER A O 1
ATOM 1261 N N . SER A 1 158 ? 28.608 -2.541 11.366 1.00 55.69 158 SER A N 1
ATOM 1262 C CA . SER A 1 158 ? 27.921 -1.569 12.225 1.00 55.69 158 SER A CA 1
ATOM 1263 C C . SER A 1 158 ? 26.988 -0.663 11.421 1.00 55.69 158 SER A C 1
ATOM 1265 O O . SER A 1 158 ? 25.888 -0.368 11.885 1.00 55.69 158 SER A O 1
ATOM 1267 N N . ASN A 1 159 ? 27.387 -0.291 10.202 1.00 56.69 159 ASN A N 1
ATOM 1268 C CA . ASN A 1 159 ? 26.602 0.554 9.306 1.00 56.69 159 ASN A CA 1
ATOM 1269 C C . ASN A 1 159 ? 25.355 -0.183 8.783 1.00 56.69 159 ASN A C 1
ATOM 1271 O O . ASN A 1 159 ? 24.256 0.361 8.841 1.00 56.69 159 ASN A O 1
ATOM 1275 N N . GLN A 1 160 ? 25.490 -1.462 8.406 1.00 59.47 160 GLN A N 1
ATOM 1276 C CA . GLN A 1 160 ? 24.353 -2.299 7.990 1.00 59.47 160 GLN A CA 1
ATOM 1277 C C . GLN A 1 160 ? 23.369 -2.587 9.136 1.00 59.47 160 GLN A C 1
ATOM 1279 O O . GLN A 1 160 ? 22.156 -2.588 8.930 1.00 59.47 160 GLN A O 1
ATOM 1284 N N . LYS A 1 161 ? 23.861 -2.781 10.370 1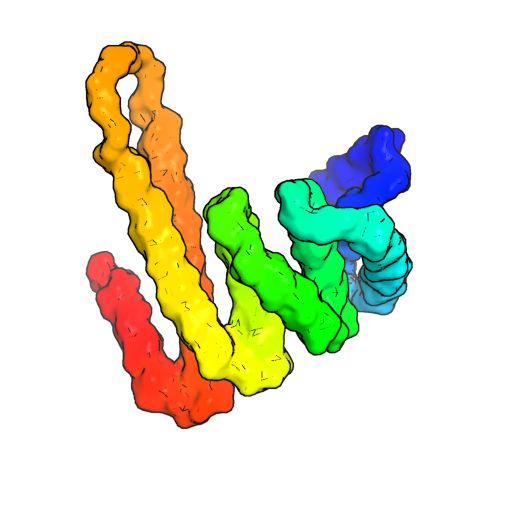.00 61.38 161 LYS A N 1
ATOM 1285 C CA . LYS A 1 161 ? 22.992 -2.925 11.554 1.00 61.38 161 LYS A CA 1
ATOM 1286 C C . LYS A 1 161 ? 22.223 -1.642 11.872 1.00 61.38 161 LYS A C 1
ATOM 1288 O O . LYS A 1 161 ? 21.056 -1.722 12.249 1.00 61.38 161 LYS A O 1
ATOM 1293 N N . ALA A 1 162 ? 22.859 -0.480 11.725 1.00 65.06 162 ALA A N 1
ATOM 1294 C CA . ALA A 1 162 ? 22.210 0.811 11.934 1.00 65.06 162 ALA A CA 1
ATOM 1295 C C . ALA A 1 162 ? 21.142 1.096 10.862 1.00 65.06 162 ALA A C 1
ATOM 1297 O O . ALA A 1 162 ? 20.042 1.532 11.197 1.00 65.06 162 ALA A O 1
ATOM 1298 N N . GLU A 1 163 ? 21.429 0.788 9.595 1.00 70.31 163 GLU A N 1
ATOM 1299 C CA . GLU A 1 163 ? 20.494 0.954 8.476 1.00 70.31 163 GLU A CA 1
ATOM 1300 C C . GLU A 1 163 ? 19.286 0.011 8.584 1.00 70.31 163 GLU A C 1
ATOM 1302 O O . GLU A 1 163 ? 18.142 0.442 8.442 1.00 70.31 163 GLU A O 1
ATOM 1307 N N . SER A 1 164 ? 19.518 -1.257 8.938 1.00 73.69 164 SER A N 1
ATOM 1308 C CA . SER A 1 164 ? 18.455 -2.228 9.229 1.00 73.69 164 SER A CA 1
ATOM 1309 C C . SER A 1 164 ? 17.566 -1.769 10.394 1.00 73.69 164 SER A C 1
ATOM 1311 O O . SER A 1 164 ? 16.340 -1.789 10.284 1.00 73.69 164 SER A O 1
ATOM 1313 N N . GLY A 1 165 ? 18.165 -1.253 11.475 1.00 78.75 165 GLY A N 1
ATOM 1314 C CA . GLY A 1 165 ? 17.429 -0.669 12.598 1.00 78.75 165 GLY A CA 1
ATOM 1315 C C . GLY A 1 165 ? 16.576 0.542 12.202 1.00 78.75 165 GLY A C 1
ATOM 1316 O O . GLY A 1 165 ? 15.418 0.635 12.606 1.00 78.75 165 GLY A O 1
ATOM 1317 N N . ALA A 1 166 ? 17.105 1.439 11.366 1.00 81.44 166 ALA A N 1
ATOM 1318 C CA . ALA A 1 166 ? 16.368 2.604 10.880 1.00 81.44 166 ALA A CA 1
ATOM 1319 C C . ALA A 1 166 ? 15.159 2.212 10.011 1.00 81.44 166 ALA A C 1
ATOM 1321 O O . ALA A 1 166 ? 14.075 2.773 10.173 1.00 81.44 166 ALA A O 1
ATOM 1322 N N . LEU A 1 167 ? 15.311 1.217 9.131 1.00 81.38 167 LEU A N 1
ATOM 1323 C CA . LEU A 1 167 ? 14.216 0.706 8.299 1.00 81.38 167 LEU A CA 1
ATOM 1324 C C . LEU A 1 167 ? 13.091 0.084 9.139 1.00 81.38 167 LEU A C 1
ATOM 1326 O O . LEU A 1 167 ? 11.913 0.297 8.846 1.00 81.38 167 LEU A O 1
ATOM 1330 N N . ILE A 1 168 ? 13.442 -0.625 10.214 1.00 84.69 168 ILE A N 1
ATOM 1331 C CA . ILE A 1 168 ? 12.474 -1.194 11.160 1.00 84.69 168 ILE A CA 1
ATOM 1332 C C . ILE A 1 168 ? 11.664 -0.088 11.845 1.00 84.69 168 ILE A C 1
ATOM 1334 O O . ILE A 1 168 ? 10.439 -0.186 11.934 1.00 84.69 168 ILE A O 1
ATOM 1338 N N . GLU A 1 169 ? 12.313 0.982 12.302 1.00 86.38 169 GLU A N 1
ATOM 1339 C CA . GLU A 1 169 ? 11.618 2.104 12.943 1.00 86.38 169 GLU A CA 1
ATOM 1340 C C . GLU A 1 169 ? 10.690 2.844 11.970 1.00 86.38 169 GLU A C 1
ATOM 1342 O O . GLU A 1 169 ? 9.559 3.188 12.327 1.00 86.38 169 GLU A O 1
ATOM 1347 N N . VAL A 1 170 ? 11.101 3.008 10.707 1.00 88.81 170 VAL A N 1
ATOM 1348 C CA . VAL A 1 170 ? 10.228 3.552 9.654 1.00 88.81 170 VAL A CA 1
ATOM 1349 C C . VAL A 1 170 ? 8.996 2.666 9.456 1.00 88.81 170 VAL A C 1
ATOM 1351 O O . VAL A 1 170 ? 7.874 3.178 9.417 1.00 88.81 170 VAL A O 1
ATOM 1354 N N . ALA A 1 171 ? 9.172 1.345 9.380 1.00 89.25 171 ALA A N 1
ATOM 1355 C CA . ALA A 1 171 ? 8.065 0.409 9.205 1.00 89.25 171 ALA A CA 1
ATOM 1356 C C . ALA A 1 171 ? 7.092 0.429 10.399 1.00 89.25 171 ALA A C 1
ATOM 1358 O O . ALA A 1 171 ? 5.876 0.486 10.197 1.00 89.25 171 ALA A O 1
ATOM 1359 N N . LYS A 1 172 ? 7.603 0.473 11.638 1.00 91.38 172 LYS A N 1
ATOM 1360 C CA . LYS A 1 172 ? 6.785 0.612 12.858 1.00 91.38 172 LYS A CA 1
ATOM 1361 C C . LYS A 1 172 ? 6.001 1.920 12.883 1.00 91.38 172 LYS A C 1
ATOM 1363 O O . LYS A 1 172 ? 4.795 1.912 13.126 1.00 91.38 172 LYS A O 1
ATOM 1368 N N . SER A 1 173 ? 6.655 3.041 12.580 1.00 91.69 173 SER A N 1
ATOM 1369 C CA . SER A 1 173 ? 5.985 4.341 12.469 1.00 91.69 173 SER A CA 1
ATOM 1370 C C . SER A 1 173 ? 4.852 4.288 11.443 1.00 91.69 173 SER A C 1
ATOM 1372 O O . SER A 1 173 ? 3.734 4.736 11.714 1.00 91.69 173 SER A O 1
ATOM 1374 N N . LYS A 1 174 ? 5.099 3.659 10.288 1.00 94.50 174 LYS A N 1
ATOM 1375 C CA . LYS A 1 174 ? 4.089 3.472 9.244 1.00 94.50 174 LYS A CA 1
ATOM 1376 C C . LYS A 1 174 ? 2.906 2.631 9.739 1.00 94.50 174 LYS A C 1
ATOM 1378 O O . LYS A 1 174 ? 1.758 3.009 9.513 1.00 94.50 174 LYS A O 1
ATOM 1383 N N . ILE A 1 175 ? 3.157 1.541 10.466 1.00 95.56 175 ILE A N 1
ATOM 1384 C CA . ILE A 1 175 ? 2.109 0.708 11.081 1.00 95.56 175 ILE A CA 1
ATOM 1385 C C . ILE A 1 175 ? 1.225 1.523 12.026 1.00 95.56 175 ILE A C 1
ATOM 1387 O O . ILE A 1 175 ? -0.001 1.460 11.916 1.00 95.56 175 ILE A O 1
ATOM 1391 N N . HIS A 1 176 ? 1.819 2.324 12.911 1.00 95.69 176 HIS A N 1
ATOM 1392 C CA . HIS A 1 176 ? 1.057 3.177 13.822 1.00 95.69 176 HIS A CA 1
ATOM 1393 C C . HIS A 1 176 ? 0.173 4.181 13.066 1.00 95.69 176 HIS A C 1
ATOM 1395 O O . HIS A 1 176 ? -1.002 4.347 13.401 1.00 95.69 176 HIS A O 1
ATOM 1401 N N . GLN A 1 177 ? 0.690 4.801 11.999 1.00 95.75 177 GLN A N 1
ATOM 1402 C CA . GLN A 1 177 ? -0.097 5.698 11.145 1.00 95.75 177 GLN A CA 1
ATOM 1403 C C . GLN A 1 177 ? -1.305 4.981 10.522 1.00 95.75 177 GLN A C 1
ATOM 1405 O O . GLN A 1 177 ? -2.417 5.516 10.528 1.00 95.75 177 GLN A O 1
ATOM 1410 N N . TYR A 1 178 ? -1.125 3.751 10.034 1.00 98.00 178 TYR A N 1
ATOM 1411 C CA . TYR A 1 178 ? -2.229 2.954 9.499 1.00 98.00 178 TYR A CA 1
ATOM 1412 C C . TYR A 1 178 ? -3.252 2.554 10.562 1.00 98.00 178 TYR A C 1
ATOM 1414 O O . TYR A 1 178 ? -4.453 2.658 10.308 1.00 98.00 178 TYR A O 1
ATOM 1422 N N . LYS A 1 179 ? -2.813 2.162 11.764 1.00 97.75 179 LYS A N 1
ATOM 1423 C CA . LYS A 1 179 ? -3.717 1.858 12.885 1.00 97.75 179 LYS A CA 1
ATOM 1424 C C . LYS A 1 179 ? -4.576 3.065 13.244 1.00 97.75 179 LYS A C 1
ATOM 1426 O O . LYS A 1 179 ? -5.790 2.937 13.382 1.00 97.75 179 LYS A O 1
ATOM 1431 N N . VAL A 1 180 ? -3.977 4.255 13.320 1.00 97.56 180 VAL A N 1
ATOM 1432 C CA . VAL A 1 180 ? -4.707 5.511 13.550 1.00 97.56 180 VAL A CA 1
ATOM 1433 C C . VAL A 1 180 ? -5.750 5.754 12.454 1.00 97.56 180 VAL A C 1
ATOM 1435 O O . VAL A 1 180 ? -6.913 6.001 12.782 1.00 97.56 180 VAL A O 1
ATOM 1438 N N . ARG A 1 181 ? -5.382 5.622 11.169 1.00 97.56 181 ARG A N 1
ATOM 1439 C CA . ARG A 1 181 ? -6.323 5.747 10.034 1.00 97.56 181 ARG A CA 1
ATOM 1440 C C . ARG A 1 181 ? -7.491 4.763 10.162 1.00 97.56 181 ARG A C 1
ATOM 1442 O O . ARG A 1 181 ? -8.644 5.182 10.067 1.00 97.56 181 ARG A O 1
ATOM 1449 N N . ALA A 1 182 ? -7.207 3.494 10.452 1.00 97.94 182 ALA A N 1
ATOM 1450 C CA . ALA A 1 182 ? -8.220 2.457 10.629 1.00 97.94 182 ALA A CA 1
ATOM 1451 C C . ALA A 1 182 ? -9.169 2.765 11.801 1.00 97.94 182 ALA A C 1
ATOM 1453 O O . ALA A 1 182 ? -10.389 2.713 11.647 1.00 97.94 182 ALA A O 1
ATOM 1454 N N . TYR A 1 183 ? -8.640 3.161 12.964 1.00 98.19 183 TYR A N 1
ATOM 1455 C CA . TYR A 1 183 ? -9.466 3.498 14.126 1.00 98.19 183 TYR A CA 1
ATOM 1456 C C . TYR A 1 183 ? -10.341 4.732 13.898 1.00 98.19 183 TYR A C 1
ATOM 1458 O O . TYR A 1 183 ? -11.487 4.748 14.351 1.00 98.19 183 TYR A O 1
ATOM 1466 N N . ILE A 1 184 ? -9.834 5.753 13.200 1.00 97.38 184 ILE A N 1
ATOM 1467 C CA . ILE A 1 184 ? -10.631 6.927 12.811 1.00 97.38 184 ILE A CA 1
ATOM 1468 C C . ILE A 1 184 ? -11.772 6.502 11.887 1.00 97.38 184 ILE A C 1
ATOM 1470 O O . ILE A 1 184 ? -12.919 6.882 12.121 1.00 97.38 184 ILE A O 1
ATOM 1474 N N . GLN A 1 185 ? -11.481 5.672 10.887 1.00 97.12 185 GLN A N 1
ATOM 1475 C CA . GLN A 1 185 ? -12.469 5.160 9.940 1.00 97.12 185 GLN A CA 1
ATOM 1476 C C . GLN A 1 185 ? -13.573 4.346 10.631 1.00 97.12 185 GLN A C 1
ATOM 1478 O O . GLN A 1 185 ? -14.749 4.502 10.311 1.00 97.12 185 GLN A O 1
ATOM 1483 N N . MET A 1 186 ? -13.218 3.555 11.647 1.00 97.12 186 MET A N 1
ATOM 1484 C CA . MET A 1 186 ? -14.169 2.827 12.500 1.00 97.12 186 MET A CA 1
ATOM 1485 C C . MET A 1 186 ? -14.839 3.701 13.572 1.00 97.12 186 MET A C 1
ATOM 1487 O O . MET A 1 186 ? -15.603 3.194 14.391 1.00 97.12 186 MET A O 1
ATOM 1491 N N . LYS A 1 187 ? -14.538 5.006 13.625 1.00 96.81 187 LYS A N 1
ATOM 1492 C CA . LYS A 1 187 ? -15.008 5.951 14.657 1.00 96.81 187 LYS A CA 1
ATOM 1493 C C . LYS A 1 187 ? -14.635 5.532 16.091 1.00 96.81 187 LYS A C 1
ATOM 1495 O O . LYS A 1 187 ? -15.235 5.986 17.066 1.00 96.81 187 LYS A O 1
ATOM 1500 N N . SER A 1 188 ? -13.595 4.714 16.249 1.00 96.44 188 SER A N 1
ATOM 1501 C CA . SER A 1 188 ? -13.100 4.230 17.539 1.00 96.44 188 SER A CA 1
ATOM 1502 C C . SER A 1 188 ? -12.097 5.213 18.152 1.00 96.44 188 SER A C 1
ATOM 1504 O O . SER A 1 188 ? -10.888 4.980 18.226 1.00 96.44 188 SER A O 1
ATOM 1506 N N . LEU A 1 189 ? -12.601 6.357 18.625 1.00 94.38 189 LEU A N 1
ATOM 1507 C CA . LEU A 1 189 ? -11.761 7.441 19.156 1.00 94.38 189 LEU A CA 1
ATOM 1508 C C . LEU A 1 189 ? -10.956 7.034 20.400 1.00 94.38 189 LEU A C 1
ATOM 1510 O O . LEU A 1 189 ? -9.863 7.552 20.621 1.00 94.38 189 LEU A O 1
ATOM 1514 N N . LYS A 1 190 ? -11.472 6.105 21.217 1.00 97.00 190 LYS A N 1
ATOM 1515 C CA . LYS A 1 190 ? -10.751 5.589 22.393 1.00 97.00 190 LYS A CA 1
ATOM 1516 C C . LYS A 1 190 ? -9.507 4.795 21.983 1.00 97.00 190 LYS A C 1
ATOM 1518 O O . LYS A 1 190 ? -8.447 5.009 22.567 1.00 97.00 190 LYS A O 1
ATOM 1523 N N . ALA A 1 191 ? -9.633 3.917 20.986 1.00 94.88 191 ALA A N 1
ATOM 1524 C CA . ALA A 1 191 ? -8.513 3.132 20.469 1.00 94.88 191 ALA A CA 1
ATOM 1525 C C . ALA A 1 191 ? -7.494 4.030 19.755 1.00 94.88 191 ALA A C 1
ATOM 1527 O O . ALA A 1 191 ? -6.311 3.970 20.072 1.00 94.88 191 ALA A O 1
ATOM 1528 N N . CYS A 1 192 ? -7.965 4.956 18.913 1.00 95.31 192 CYS A N 1
ATOM 1529 C CA . CYS A 1 192 ? -7.119 5.948 18.246 1.00 95.31 192 CYS A CA 1
ATOM 1530 C C . CYS A 1 192 ? -6.279 6.768 19.243 1.00 95.31 192 CYS A C 1
ATOM 1532 O O . CYS A 1 192 ? -5.060 6.848 19.122 1.00 95.31 192 CYS A O 1
ATOM 1534 N N . LYS A 1 193 ? -6.905 7.313 20.298 1.00 95.81 193 LYS A N 1
ATOM 1535 C CA . LYS A 1 193 ? -6.185 8.057 21.346 1.00 95.81 193 LYS A CA 1
ATOM 1536 C C . LYS A 1 193 ? -5.151 7.200 22.077 1.00 95.81 193 LYS A C 1
ATOM 1538 O O . LYS A 1 193 ? -4.109 7.721 22.461 1.00 95.81 193 LYS A O 1
ATOM 1543 N N . ARG A 1 194 ? -5.446 5.918 22.319 1.00 95.69 194 ARG A N 1
ATOM 1544 C CA . ARG A 1 194 ? -4.506 4.990 22.964 1.00 95.69 194 ARG A CA 1
ATOM 1545 C C . ARG A 1 194 ? -3.283 4.754 22.079 1.00 95.69 194 ARG A C 1
ATOM 1547 O O . ARG A 1 194 ? -2.174 4.828 22.590 1.00 95.69 194 ARG A O 1
ATOM 1554 N N . GLU A 1 195 ? -3.503 4.540 20.788 1.00 94.94 195 GLU A N 1
ATOM 1555 C CA . GLU A 1 195 ? -2.450 4.328 19.792 1.00 94.94 195 GLU A CA 1
ATOM 1556 C C . GLU A 1 195 ? -1.518 5.542 19.672 1.00 94.94 195 GLU A C 1
ATOM 1558 O O . GLU A 1 195 ? -0.301 5.419 19.733 1.00 94.94 195 GLU A O 1
ATOM 1563 N N . ILE A 1 196 ? -2.078 6.752 19.583 1.00 93.62 196 ILE A N 1
ATOM 1564 C CA . ILE A 1 196 ? -1.269 7.981 19.521 1.00 93.62 196 ILE A CA 1
ATOM 1565 C C . ILE A 1 196 ? -0.423 8.130 20.792 1.00 93.62 196 ILE A C 1
ATOM 1567 O O . ILE A 1 196 ? 0.765 8.436 20.719 1.00 93.62 196 ILE A O 1
ATOM 1571 N N . LYS A 1 197 ? -1.015 7.868 21.966 1.00 93.00 197 LYS A N 1
ATOM 1572 C CA . LYS A 1 197 ? -0.287 7.919 23.240 1.00 93.00 197 LYS A CA 1
ATOM 1573 C C . LYS A 1 197 ? 0.837 6.890 23.319 1.00 93.00 197 LYS A C 1
ATOM 1575 O O . LYS A 1 197 ? 1.883 7.222 23.865 1.00 93.00 197 LYS A O 1
ATOM 1580 N N . SER A 1 198 ? 0.645 5.670 22.807 1.00 89.38 198 SER A N 1
ATOM 1581 C CA . SER A 1 198 ? 1.718 4.671 22.836 1.00 89.38 198 SER A CA 1
ATOM 1582 C C . SER A 1 198 ? 2.921 5.146 22.034 1.00 89.38 198 SER A C 1
ATOM 1584 O O . SER A 1 198 ? 4.022 5.092 22.564 1.00 89.38 198 SER A O 1
ATOM 1586 N N . VAL A 1 199 ? 2.704 5.714 20.842 1.00 87.31 199 VAL A N 1
ATOM 1587 C CA . VAL A 1 199 ? 3.786 6.264 20.006 1.00 87.31 199 VAL A CA 1
ATOM 1588 C C . VAL A 1 199 ? 4.515 7.409 20.707 1.00 87.31 199 VAL A C 1
ATOM 1590 O O . VAL A 1 199 ? 5.744 7.403 20.767 1.00 87.31 199 VAL A O 1
ATOM 1593 N N . MET A 1 200 ? 3.771 8.367 21.274 1.00 83.75 200 MET A N 1
ATOM 1594 C CA . MET A 1 200 ? 4.348 9.524 21.975 1.00 83.75 200 MET A CA 1
ATOM 1595 C C . MET A 1 200 ? 5.215 9.118 23.171 1.00 83.75 200 MET A C 1
ATOM 1597 O O . MET A 1 200 ? 6.237 9.747 23.422 1.00 83.75 200 MET A O 1
ATOM 1601 N N . ASN A 1 201 ? 4.832 8.061 23.887 1.00 75.81 201 ASN A N 1
ATOM 1602 C CA . ASN A 1 201 ? 5.581 7.583 25.047 1.00 75.81 201 ASN A CA 1
ATOM 1603 C C . ASN A 1 201 ? 6.869 6.838 24.658 1.00 75.81 201 ASN A C 1
ATOM 1605 O O . ASN A 1 201 ? 7.830 6.867 25.417 1.00 75.81 201 ASN A O 1
ATOM 1609 N N . THR A 1 202 ? 6.912 6.186 23.492 1.00 64.75 202 THR A N 1
ATOM 1610 C CA . THR A 1 202 ? 8.130 5.534 22.969 1.00 64.75 202 THR A CA 1
ATOM 1611 C C . THR A 1 202 ? 9.129 6.501 22.336 1.00 64.75 202 THR A C 1
ATOM 1613 O O . THR A 1 202 ? 10.311 6.192 22.320 1.00 64.75 202 THR A O 1
ATOM 1616 N N . ALA A 1 203 ? 8.688 7.655 21.825 1.00 57.06 203 ALA A N 1
ATOM 1617 C CA . ALA A 1 203 ? 9.565 8.650 21.193 1.00 57.06 203 ALA A CA 1
ATOM 1618 C C . ALA A 1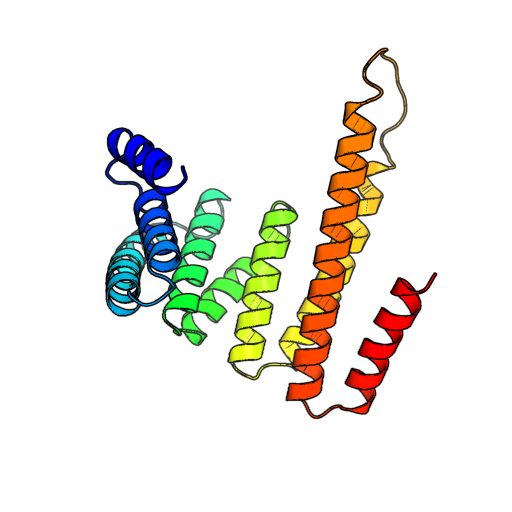 203 ? 10.204 9.647 22.187 1.00 57.06 203 ALA A C 1
ATOM 1620 O O . ALA A 1 203 ? 11.013 10.477 21.781 1.00 57.06 203 ALA A O 1
ATOM 1621 N N . GLY A 1 204 ? 9.797 9.606 23.461 1.00 41.81 204 GLY A N 1
ATOM 1622 C CA . GLY A 1 204 ? 10.188 10.569 24.498 1.00 41.81 204 GLY A CA 1
ATOM 1623 C C . GLY A 1 204 ? 11.227 10.082 25.513 1.00 41.81 204 GLY A C 1
ATOM 1624 O O . GLY A 1 204 ? 11.465 10.806 26.477 1.00 41.81 204 GLY A O 1
ATOM 1625 N N . ASN A 1 205 ? 11.812 8.894 25.322 1.00 37.84 205 ASN A N 1
ATOM 1626 C CA . ASN A 1 205 ? 12.870 8.333 26.174 1.00 37.84 205 ASN A CA 1
ATOM 1627 C C . ASN A 1 205 ? 14.194 8.218 25.421 1.00 37.84 205 ASN A C 1
ATOM 1629 O O . ASN A 1 205 ? 14.171 7.670 24.296 1.00 37.84 205 ASN A O 1
#

Organism: Regulus satrapa (NCBI:txid13245)

InterPro domains:
  IPR039740 CCR4-NOT transcription complex subunit 10 [PTHR12979] (2-203)

Secondary structure (DSSP, 8-state):
-HHHHHHHHHHH-TT-HHHHHHHHHHHHHHTTT--HHHHHHHHHHHHHHHHHHHHTS-TT-SHHHHHHHHHHHHHHHHTT-HHHHHHHHHHHHHT-TTS-HHHHHHHHHHHHHHHHHTT-HHHHHHHHHHHHHHHHHHTTGGG----------TTHHHHHHHHHHHHHHHHHHHHHHHHHHHHHHTT-HHHHHHHHHHHHHHS--